Protein AF-G9M7V8-F1 (afdb_monomer_lite)

Structure (mmCIF, N/CA/C/O backbone):
data_AF-G9M7V8-F1
#
_entry.id   AF-G9M7V8-F1
#
loop_
_atom_site.group_PDB
_atom_site.id
_atom_site.type_symbol
_atom_site.label_atom_id
_atom_site.label_alt_id
_atom_site.label_comp_id
_atom_site.label_asym_id
_atom_site.label_entity_id
_atom_site.label_seq_id
_atom_site.pdbx_PDB_ins_code
_atom_site.Cartn_x
_atom_site.Cartn_y
_atom_site.Cartn_z
_atom_site.occupancy
_atom_site.B_iso_or_equiv
_atom_site.auth_seq_id
_atom_site.auth_comp_id
_atom_site.auth_asym_id
_atom_site.auth_atom_id
_atom_site.pdbx_PDB_model_num
ATOM 1 N N . LYS A 1 1 ? -12.925 -12.998 -1.648 1.00 84.62 1 LYS A N 1
ATOM 2 C CA . LYS A 1 1 ? -13.314 -12.779 -3.067 1.00 84.62 1 LYS A CA 1
ATOM 3 C C . LYS A 1 1 ? -12.413 -11.678 -3.599 1.00 84.62 1 LYS A C 1
ATOM 5 O O . LYS A 1 1 ? -12.217 -10.727 -2.858 1.00 84.62 1 LYS A O 1
ATOM 10 N N . LEU A 1 2 ? -11.828 -11.824 -4.786 1.00 90.44 2 LEU A N 1
ATOM 11 C CA . LEU A 1 2 ? -10.918 -10.819 -5.335 1.00 90.44 2 LEU A CA 1
ATOM 12 C C . LEU A 1 2 ? -11.670 -9.887 -6.288 1.00 90.44 2 LEU A C 1
ATOM 14 O O . LEU A 1 2 ? 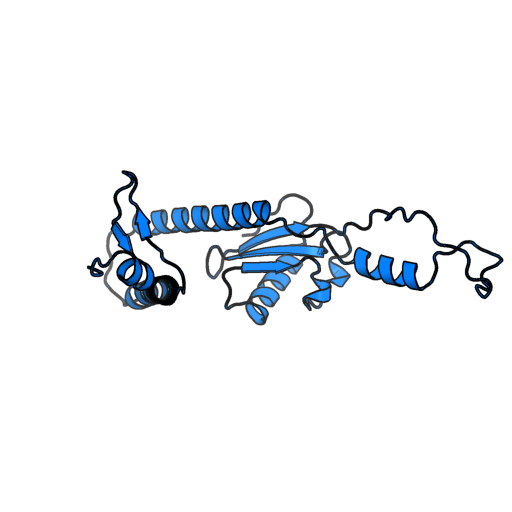-12.430 -10.357 -7.133 1.00 90.44 2 LEU A O 1
ATOM 18 N N . TRP A 1 3 ? -11.426 -8.588 -6.153 1.00 93.75 3 TRP A N 1
ATOM 19 C CA . TRP A 1 3 ? -11.878 -7.563 -7.087 1.00 93.75 3 TRP A CA 1
ATOM 20 C C . TRP A 1 3 ? -10.660 -6.757 -7.522 1.00 93.75 3 TRP A C 1
ATOM 22 O O . TRP A 1 3 ? -9.869 -6.344 -6.677 1.00 93.75 3 TRP A O 1
ATOM 32 N N . SER A 1 4 ? -10.494 -6.555 -8.824 1.00 93.69 4 SER A N 1
ATOM 33 C CA . SER A 1 4 ? -9.371 -5.809 -9.384 1.00 93.69 4 SER A CA 1
ATOM 34 C C . SER A 1 4 ? -9.852 -4.782 -10.401 1.00 93.69 4 SER A C 1
ATOM 36 O O . SER A 1 4 ? -10.877 -4.964 -11.062 1.00 93.69 4 SER A O 1
ATOM 38 N N . LEU A 1 5 ? -9.110 -3.682 -10.509 1.00 94.38 5 LEU A N 1
ATOM 39 C CA . LEU A 1 5 ? -9.368 -2.615 -11.465 1.00 94.38 5 LEU A CA 1
ATOM 40 C C . LEU A 1 5 ? -8.036 -2.042 -11.957 1.00 94.38 5 LEU A C 1
ATOM 42 O O . LEU A 1 5 ? -7.158 -1.739 -11.155 1.00 94.38 5 LEU A O 1
ATOM 46 N N . GLY A 1 6 ? -7.903 -1.862 -13.272 1.00 92.69 6 GLY A N 1
ATOM 47 C CA . GLY A 1 6 ? -6.679 -1.348 -13.887 1.00 92.69 6 GLY A CA 1
ATOM 48 C C . GLY A 1 6 ? -5.596 -2.416 -14.056 1.00 92.69 6 GLY A C 1
ATOM 49 O O . GLY A 1 6 ? -5.894 -3.582 -14.311 1.00 92.69 6 GLY A O 1
ATOM 50 N N . VAL A 1 7 ? -4.330 -2.002 -13.960 1.00 90.25 7 VAL A N 1
ATOM 51 C CA . VAL A 1 7 ? -3.172 -2.903 -14.049 1.00 90.25 7 VAL A CA 1
ATOM 52 C C . VAL A 1 7 ? -2.904 -3.483 -12.666 1.00 90.25 7 VAL A C 1
ATOM 54 O O . VAL A 1 7 ? -2.425 -2.786 -11.775 1.00 90.25 7 VAL A O 1
ATOM 57 N N . THR A 1 8 ? -3.235 -4.757 -12.486 1.00 93.06 8 THR A N 1
ATOM 58 C CA . THR A 1 8 ? -3.113 -5.458 -11.203 1.00 93.06 8 THR A CA 1
ATOM 59 C C . THR A 1 8 ? -2.425 -6.808 -11.384 1.00 93.06 8 THR A C 1
ATOM 61 O O . THR A 1 8 ? -2.516 -7.382 -12.474 1.00 93.06 8 THR A O 1
ATOM 64 N N . PRO A 1 9 ? -1.795 -7.364 -10.333 1.00 93.00 9 PRO A N 1
ATOM 65 C CA . PRO A 1 9 ? -1.255 -8.712 -10.400 1.00 93.00 9 PRO A CA 1
ATOM 66 C C . PRO A 1 9 ? -2.373 -9.745 -10.584 1.00 93.00 9 PRO A C 1
ATOM 68 O O . PRO A 1 9 ? -3.559 -9.472 -10.372 1.00 93.00 9 PRO A O 1
ATOM 71 N N . THR A 1 10 ? -1.987 -10.958 -10.961 1.00 93.25 10 THR A N 1
ATOM 72 C CA . THR A 1 10 ? -2.894 -12.113 -10.990 1.00 93.25 10 THR A CA 1
ATOM 73 C C . THR A 1 10 ? -3.358 -12.487 -9.581 1.00 93.25 10 THR A C 1
ATOM 75 O O . THR A 1 10 ? -2.709 -12.158 -8.590 1.00 93.25 10 THR A O 1
ATOM 78 N N . GLU A 1 11 ? -4.465 -13.224 -9.462 1.00 93.12 11 GLU A N 1
ATOM 79 C CA . GLU A 1 11 ? -4.987 -13.632 -8.150 1.00 93.12 11 GLU A CA 1
ATOM 80 C C . GLU A 1 11 ? -3.964 -14.416 -7.316 1.00 93.12 11 GLU A C 1
ATOM 82 O O . GLU A 1 11 ? -3.864 -14.211 -6.108 1.00 93.12 11 GLU A O 1
ATOM 87 N N . THR A 1 12 ? -3.173 -15.279 -7.954 1.00 93.81 12 THR A N 1
ATOM 88 C CA . THR A 1 12 ? -2.107 -16.034 -7.284 1.00 93.81 12 THR A CA 1
ATOM 89 C C . THR A 1 12 ? -1.017 -15.113 -6.746 1.00 93.81 12 THR A C 1
ATOM 91 O O . THR A 1 12 ? -0.583 -15.292 -5.614 1.00 93.81 12 THR A O 1
ATOM 94 N N . GLN A 1 13 ? -0.630 -14.092 -7.514 1.00 93.75 13 GLN A N 1
ATOM 95 C CA . GLN A 1 13 ? 0.355 -13.095 -7.087 1.00 93.75 13 GLN A CA 1
ATOM 96 C C . GLN A 1 13 ? -0.181 -12.204 -5.961 1.00 93.75 13 GLN A C 1
ATOM 98 O O . GLN A 1 13 ? 0.549 -11.889 -5.032 1.00 93.75 13 GLN A O 1
ATOM 103 N N . ILE A 1 14 ? -1.462 -11.824 -5.997 1.00 93.75 14 ILE A N 1
ATOM 104 C CA . ILE A 1 14 ? -2.071 -11.035 -4.915 1.00 93.75 14 ILE A CA 1
ATOM 105 C C . ILE A 1 14 ? -2.093 -11.831 -3.606 1.00 93.75 14 ILE A C 1
ATOM 107 O O . ILE A 1 14 ? -1.817 -11.271 -2.550 1.00 93.75 14 ILE A O 1
ATOM 111 N N . ARG A 1 15 ? -2.385 -13.136 -3.656 1.00 92.31 15 ARG A N 1
ATOM 112 C CA . ARG A 1 15 ? -2.333 -14.004 -2.467 1.00 92.31 15 ARG A CA 1
ATOM 113 C C . ARG A 1 15 ? -0.924 -14.099 -1.891 1.00 92.31 15 ARG A C 1
ATOM 115 O O . ARG A 1 15 ? -0.764 -13.984 -0.683 1.00 92.31 15 ARG A O 1
ATOM 122 N N . ASP A 1 16 ? 0.074 -14.249 -2.752 1.00 93.81 16 ASP A N 1
ATOM 123 C CA . ASP A 1 16 ? 1.473 -14.282 -2.329 1.00 93.81 16 ASP A CA 1
ATOM 124 C C . ASP A 1 16 ? 1.927 -12.945 -1.710 1.00 93.81 16 ASP A C 1
ATOM 126 O O . ASP A 1 16 ? 2.560 -12.926 -0.654 1.00 93.81 16 ASP A O 1
ATOM 130 N N . LEU A 1 17 ? 1.504 -11.812 -2.284 1.00 91.88 17 LEU A N 1
ATOM 131 C CA . LEU A 1 17 ? 1.730 -10.484 -1.703 1.00 91.88 17 LEU A CA 1
ATOM 132 C C . LEU A 1 17 ? 1.081 -10.335 -0.321 1.00 91.88 17 LEU A C 1
ATOM 134 O O . LEU A 1 17 ? 1.713 -9.789 0.581 1.00 91.88 17 LEU A O 1
ATOM 138 N N . ILE A 1 18 ? -0.149 -10.824 -0.133 1.00 90.94 18 ILE A N 1
ATOM 139 C CA . ILE A 1 18 ? -0.824 -10.819 1.176 1.00 90.94 18 ILE A CA 1
ATOM 140 C C . ILE A 1 18 ? -0.004 -11.611 2.199 1.00 90.94 18 ILE A C 1
ATOM 142 O O . ILE A 1 18 ? 0.281 -11.100 3.283 1.00 90.94 18 ILE A O 1
ATOM 146 N N . ASP A 1 19 ? 0.420 -12.827 1.849 1.00 90.62 19 ASP A N 1
ATOM 147 C CA . ASP A 1 19 ? 1.220 -13.678 2.733 1.00 90.62 19 ASP A CA 1
ATOM 148 C C . ASP A 1 19 ? 2.563 -13.026 3.087 1.00 90.62 19 ASP A C 1
ATOM 150 O O . ASP A 1 19 ? 3.011 -13.100 4.236 1.00 90.62 19 ASP A O 1
ATOM 154 N N . TRP A 1 20 ? 3.212 -12.376 2.120 1.00 90.94 20 TRP A N 1
ATOM 155 C CA . TRP A 1 20 ? 4.463 -11.656 2.338 1.00 90.94 20 TRP A CA 1
ATOM 156 C C . TRP A 1 20 ? 4.283 -10.433 3.247 1.00 90.94 20 TRP A C 1
ATOM 158 O O . TRP A 1 20 ? 5.063 -10.258 4.188 1.00 90.94 20 TRP A O 1
ATOM 168 N N . VAL A 1 21 ? 3.244 -9.622 3.017 1.00 87.75 21 VAL A N 1
ATOM 169 C CA . VAL A 1 21 ? 2.923 -8.446 3.840 1.00 87.75 21 VAL A CA 1
ATOM 170 C C . VAL A 1 21 ? 2.601 -8.863 5.278 1.00 87.75 21 VAL A C 1
ATOM 172 O O . VAL A 1 21 ? 3.132 -8.271 6.213 1.00 87.75 21 VAL A O 1
ATOM 175 N N . LEU A 1 22 ? 1.820 -9.927 5.477 1.00 85.88 22 LEU A N 1
ATOM 176 C CA . LEU A 1 22 ? 1.495 -10.437 6.812 1.00 85.88 22 LEU A CA 1
ATOM 177 C C . LEU A 1 22 ? 2.729 -10.945 7.568 1.00 85.88 22 LEU A C 1
ATOM 179 O O . LEU A 1 22 ? 2.884 -10.661 8.755 1.00 85.88 22 LEU A O 1
ATOM 183 N N . LYS A 1 23 ? 3.625 -11.673 6.892 1.00 85.31 23 LYS A N 1
ATOM 184 C CA . LYS A 1 23 ? 4.844 -12.221 7.513 1.00 85.31 23 LYS A CA 1
ATOM 185 C C . LYS A 1 23 ? 5.869 -11.142 7.853 1.00 85.31 23 LYS A C 1
ATOM 187 O O . LYS A 1 23 ? 6.492 -11.213 8.907 1.00 85.31 23 LYS A O 1
ATOM 192 N N . SER A 1 24 ? 6.059 -10.174 6.959 1.00 77.31 24 SER A N 1
ATOM 193 C CA . SER A 1 24 ? 7.131 -9.176 7.070 1.00 77.31 24 SER A CA 1
ATOM 194 C C . SER A 1 24 ? 6.684 -7.896 7.787 1.00 77.31 24 SER A C 1
ATOM 196 O O . SER A 1 24 ? 7.511 -7.204 8.378 1.00 77.31 24 SER A O 1
ATOM 198 N N . HIS A 1 25 ? 5.384 -7.577 7.748 1.00 73.44 25 HIS A N 1
ATOM 199 C CA . HIS A 1 25 ? 4.828 -6.276 8.147 1.00 73.44 25 HIS A CA 1
ATOM 200 C C . HIS A 1 25 ? 3.497 -6.369 8.924 1.00 73.44 25 HIS A C 1
ATOM 202 O O . HIS A 1 25 ? 2.774 -5.376 9.023 1.00 73.44 25 HIS A O 1
ATOM 208 N N . GLY A 1 26 ? 3.161 -7.527 9.506 1.00 61.84 26 GLY A N 1
ATOM 209 C CA . GLY A 1 26 ? 1.865 -7.778 10.159 1.00 61.84 26 GLY A CA 1
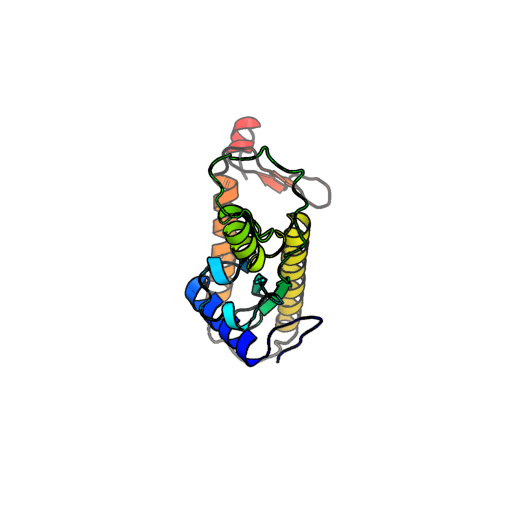ATOM 210 C C . GLY A 1 26 ? 1.541 -6.941 11.408 1.00 61.84 26 GLY A C 1
ATOM 211 O O . GLY A 1 26 ? 0.419 -7.004 11.893 1.00 61.84 26 GLY A O 1
ATOM 212 N N . GLY A 1 27 ? 2.490 -6.158 11.934 1.00 62.88 27 GLY A N 1
ATOM 213 C CA . GLY A 1 27 ? 2.280 -5.292 13.103 1.00 62.88 27 GLY A CA 1
ATOM 214 C C . GLY A 1 27 ? 1.812 -3.866 12.787 1.00 62.88 27 GLY A C 1
ATOM 215 O O . GLY A 1 27 ? 1.558 -3.104 13.713 1.00 62.88 27 GLY A O 1
ATOM 216 N N . ASN A 1 28 ? 1.730 -3.480 11.509 1.00 64.94 28 ASN A N 1
ATOM 217 C CA . ASN A 1 28 ? 1.428 -2.106 11.101 1.00 64.94 28 ASN A CA 1
ATOM 218 C C . ASN A 1 28 ? 0.061 -2.015 10.402 1.00 64.94 28 ASN A C 1
ATOM 220 O O . ASN A 1 28 ? -0.365 -2.958 9.743 1.00 64.94 28 ASN A O 1
ATOM 224 N N . THR A 1 29 ? -0.622 -0.869 10.485 1.00 69.31 29 THR A N 1
ATOM 225 C CA . THR A 1 29 ? -1.961 -0.641 9.885 1.00 69.31 29 THR A CA 1
ATOM 226 C C . THR A 1 29 ? -1.984 -0.626 8.353 1.00 69.31 29 THR A C 1
ATOM 228 O O . THR A 1 29 ? -3.061 -0.574 7.746 1.00 69.31 29 THR A O 1
ATOM 231 N N . GLY A 1 30 ? -0.814 -0.725 7.727 1.00 77.75 30 GLY A N 1
ATOM 232 C CA . GLY A 1 30 ? -0.610 -0.836 6.292 1.00 77.75 30 GLY A CA 1
ATOM 233 C C . GLY A 1 30 ? 0.871 -0.989 5.948 1.00 77.75 30 GLY A C 1
ATOM 234 O O . GLY A 1 30 ? 1.743 -0.984 6.823 1.00 77.75 30 GLY A O 1
ATOM 235 N N . PHE A 1 31 ? 1.151 -1.114 4.657 1.00 87.31 31 PHE A N 1
ATOM 236 C CA . PHE A 1 31 ? 2.489 -1.203 4.093 1.00 87.31 31 PHE A CA 1
ATOM 237 C C . PHE A 1 31 ? 2.562 -0.405 2.791 1.00 87.31 31 PHE A C 1
ATOM 239 O O . PHE A 1 31 ? 1.719 -0.571 1.912 1.00 87.31 31 PHE A O 1
ATOM 246 N N . THR A 1 32 ? 3.590 0.426 2.641 1.00 90.88 32 THR A N 1
ATOM 247 C CA . THR A 1 32 ? 3.819 1.203 1.421 1.00 90.88 32 THR A CA 1
ATOM 248 C C . THR A 1 32 ? 5.249 1.078 0.945 1.00 90.88 32 THR A C 1
ATOM 250 O O . THR A 1 32 ? 6.188 1.160 1.733 1.00 90.88 32 THR A O 1
ATOM 253 N N . THR A 1 33 ? 5.413 0.940 -0.363 1.00 90.69 33 THR A N 1
ATOM 254 C CA . THR A 1 33 ? 6.713 0.934 -1.017 1.00 90.69 33 THR A CA 1
ATOM 255 C C . THR A 1 33 ? 6.639 1.529 -2.414 1.00 90.69 33 THR A C 1
ATOM 257 O O . THR A 1 33 ? 5.612 1.485 -3.096 1.00 90.69 33 THR A O 1
ATOM 260 N N . GLU A 1 34 ? 7.769 2.073 -2.841 1.00 90.69 34 GLU A N 1
ATOM 261 C CA . GLU A 1 34 ? 8.029 2.542 -4.200 1.00 90.69 34 GLU A CA 1
ATOM 262 C C . GLU A 1 34 ? 8.692 1.447 -5.050 1.00 90.69 34 GLU A C 1
ATOM 264 O O . GLU A 1 34 ? 8.697 1.534 -6.276 1.00 90.69 34 GLU A O 1
ATOM 269 N N . SER A 1 35 ? 9.262 0.422 -4.409 1.00 90.56 35 SER A N 1
ATOM 270 C CA . SER A 1 35 ? 9.924 -0.709 -5.053 1.00 90.56 35 SER A CA 1
ATOM 271 C C . SER A 1 35 ? 9.725 -1.978 -4.230 1.00 90.56 35 SER A C 1
ATOM 273 O O . SER A 1 35 ? 10.366 -2.188 -3.199 1.00 90.56 35 SER A O 1
ATOM 275 N N . LEU A 1 36 ? 8.867 -2.871 -4.725 1.00 90.62 36 LEU A N 1
ATOM 276 C CA . LEU A 1 36 ? 8.700 -4.220 -4.177 1.00 90.62 36 LEU A CA 1
ATOM 277 C C . LEU A 1 36 ? 10.034 -4.981 -4.135 1.00 90.62 36 LEU A C 1
ATOM 279 O O . LEU A 1 36 ? 10.275 -5.749 -3.206 1.00 90.62 36 LEU A O 1
ATOM 283 N N . MET A 1 37 ? 10.921 -4.726 -5.100 1.00 89.31 37 MET A N 1
ATOM 284 C CA . MET A 1 37 ? 12.238 -5.356 -5.160 1.00 89.31 37 MET A CA 1
ATOM 285 C C . MET A 1 37 ? 13.144 -4.901 -4.010 1.00 89.31 37 MET A C 1
ATOM 287 O O . MET A 1 37 ? 13.727 -5.740 -3.327 1.00 89.31 37 MET A O 1
ATOM 291 N N . GLU A 1 38 ? 13.238 -3.592 -3.755 1.00 87.88 38 GLU A N 1
ATOM 292 C CA . GLU A 1 38 ? 14.055 -3.049 -2.655 1.00 87.88 38 GLU A CA 1
ATOM 293 C C . GLU A 1 38 ? 13.451 -3.352 -1.279 1.00 87.88 38 GLU A C 1
ATOM 295 O O . GLU A 1 38 ? 14.185 -3.515 -0.307 1.00 87.88 38 GLU A O 1
ATOM 300 N N . SER A 1 39 ? 12.126 -3.493 -1.192 1.00 87.75 39 SER A N 1
ATOM 301 C CA . SER A 1 39 ? 11.447 -3.925 0.035 1.00 87.75 39 SER A CA 1
ATOM 302 C C . SER A 1 39 ? 11.653 -5.400 0.379 1.00 87.75 39 SER A C 1
ATOM 304 O O . SER A 1 39 ? 11.255 -5.821 1.462 1.00 87.75 39 SER A O 1
ATOM 306 N N . GLY A 1 40 ? 12.275 -6.187 -0.504 1.00 87.25 40 GLY A N 1
ATOM 307 C CA . GLY A 1 40 ? 12.584 -7.592 -0.246 1.00 87.25 40 GLY A CA 1
ATOM 308 C C . GLY A 1 40 ? 11.451 -8.561 -0.585 1.00 87.25 40 GLY A C 1
ATOM 309 O O . GLY A 1 40 ? 11.428 -9.669 -0.048 1.00 87.25 40 GLY A O 1
ATOM 310 N N . TYR A 1 41 ? 10.519 -8.179 -1.465 1.00 90.81 41 TYR A N 1
ATOM 311 C CA . TYR A 1 41 ? 9.547 -9.121 -2.018 1.00 90.81 41 TYR A CA 1
ATOM 312 C C . TYR A 1 41 ? 10.246 -10.073 -3.016 1.00 90.81 41 TYR A C 1
ATOM 314 O O . TYR A 1 41 ? 10.790 -9.596 -4.018 1.00 90.81 41 TYR A O 1
ATOM 322 N N . PRO A 1 42 ? 10.254 -11.404 -2.784 1.00 87.75 42 PRO A N 1
ATOM 323 C CA . PRO A 1 42 ? 11.051 -12.344 -3.583 1.00 87.75 42 PRO A CA 1
ATOM 324 C C . PRO A 1 42 ? 10.676 -12.382 -5.071 1.00 87.75 42 PRO A C 1
ATOM 326 O O . PRO A 1 42 ? 11.555 -12.406 -5.934 1.00 87.75 42 PRO A O 1
ATOM 329 N N . ASP A 1 43 ? 9.379 -12.306 -5.375 1.00 89.69 43 ASP A N 1
ATOM 330 C CA . ASP A 1 43 ? 8.849 -12.460 -6.735 1.00 89.69 43 ASP A CA 1
ATOM 331 C C . ASP A 1 43 ? 8.620 -11.113 -7.446 1.00 89.69 43 ASP A C 1
ATOM 333 O O . ASP A 1 43 ? 7.934 -11.031 -8.469 1.00 89.69 43 ASP A O 1
ATOM 337 N N . ALA A 1 44 ? 9.253 -10.037 -6.959 1.00 88.00 44 ALA A N 1
ATOM 338 C CA . ALA A 1 44 ? 9.157 -8.702 -7.559 1.00 88.00 44 ALA A CA 1
ATOM 339 C C . ALA A 1 44 ? 9.579 -8.687 -9.039 1.00 88.00 44 ALA A C 1
ATOM 341 O O . ALA A 1 44 ? 8.988 -7.984 -9.857 1.00 88.00 44 ALA A O 1
ATOM 342 N N . SER A 1 45 ? 10.565 -9.509 -9.409 1.00 86.25 45 SER A N 1
ATOM 343 C CA . SER A 1 45 ? 11.032 -9.626 -10.796 1.00 86.25 45 SER A CA 1
ATOM 344 C C . SER A 1 45 ? 9.977 -10.206 -11.751 1.00 86.25 45 SER A C 1
ATOM 346 O O . SER A 1 45 ? 9.971 -9.860 -12.932 1.00 86.25 45 SER A O 1
ATOM 348 N N . VAL A 1 46 ? 9.062 -11.041 -11.244 1.00 89.31 46 VAL A N 1
ATOM 349 C CA . VAL A 1 46 ? 7.983 -11.678 -12.019 1.00 89.31 46 VAL A CA 1
ATOM 350 C C . VAL A 1 46 ? 6.838 -10.697 -12.276 1.00 89.31 46 VAL A C 1
ATOM 352 O O . VAL A 1 46 ? 6.205 -10.747 -13.330 1.00 89.31 46 VAL A O 1
ATOM 355 N N . LEU A 1 47 ? 6.587 -9.785 -11.334 1.00 86.69 47 LEU A N 1
ATOM 356 C CA . LEU A 1 47 ? 5.606 -8.706 -11.483 1.00 86.69 47 LEU A CA 1
ATOM 357 C C . LEU A 1 47 ? 6.018 -7.681 -12.553 1.00 86.69 47 LEU A C 1
ATOM 359 O O . LEU A 1 47 ? 5.162 -7.068 -13.197 1.00 86.69 47 LEU A O 1
ATOM 363 N N . GLY A 1 48 ? 7.324 -7.545 -12.786 1.00 82.88 48 GLY A N 1
ATOM 364 C CA . GLY A 1 48 ? 7.878 -6.713 -13.846 1.00 82.88 48 GLY A CA 1
ATOM 365 C C . GLY A 1 48 ? 7.720 -5.210 -13.594 1.00 82.88 48 GLY A C 1
ATOM 366 O O . GLY A 1 48 ? 7.374 -4.750 -12.510 1.00 82.88 48 GLY A O 1
ATOM 367 N N . GLU A 1 49 ? 7.955 -4.419 -14.640 1.00 84.38 49 GLU A N 1
ATOM 368 C CA . GLU A 1 49 ? 7.874 -2.948 -14.588 1.00 84.38 49 GLU A CA 1
ATOM 369 C C . GLU A 1 49 ? 6.438 -2.419 -14.468 1.00 84.38 49 GLU A C 1
ATOM 371 O O . GLU A 1 49 ? 6.219 -1.236 -14.210 1.00 84.38 49 GLU A O 1
ATOM 376 N N . SER A 1 50 ? 5.436 -3.273 -14.674 1.00 85.50 50 SER A N 1
ATOM 377 C CA . SER A 1 50 ? 4.032 -2.883 -14.567 1.00 85.50 50 SER A CA 1
ATOM 378 C C . SER A 1 50 ? 3.595 -2.669 -13.118 1.00 85.50 50 SER A C 1
ATOM 380 O O . SER A 1 50 ? 2.634 -1.937 -12.892 1.00 85.50 50 SER A O 1
ATOM 382 N N . ILE A 1 51 ? 4.287 -3.282 -12.151 1.00 89.88 51 ILE A N 1
ATOM 383 C CA . ILE A 1 51 ? 3.922 -3.272 -10.731 1.00 89.88 51 ILE A CA 1
ATOM 384 C C . ILE A 1 51 ? 5.205 -3.188 -9.899 1.00 89.88 51 ILE A C 1
ATOM 386 O O . ILE A 1 51 ? 5.822 -4.196 -9.569 1.00 89.88 51 ILE A O 1
ATOM 390 N N . CYS A 1 52 ? 5.614 -1.963 -9.579 1.00 90.38 52 CYS A N 1
ATOM 391 C CA . CYS A 1 52 ? 6.827 -1.674 -8.811 1.00 90.38 52 CYS A CA 1
ATOM 392 C C . CYS A 1 52 ? 6.501 -1.068 -7.448 1.00 90.38 52 CYS A C 1
ATOM 394 O O . CYS A 1 52 ? 7.057 -1.497 -6.441 1.00 90.38 52 CYS A O 1
ATOM 396 N N . GLY A 1 53 ? 5.581 -0.103 -7.419 1.00 92.31 53 GLY A N 1
ATOM 397 C CA . GLY A 1 53 ? 5.096 0.514 -6.191 1.00 92.31 53 GLY A CA 1
ATOM 398 C C . GLY A 1 53 ? 3.818 -0.148 -5.703 1.00 92.31 53 GLY A C 1
ATOM 399 O O . GLY A 1 53 ? 2.967 -0.541 -6.506 1.00 92.31 53 GLY A O 1
ATOM 400 N N . MET A 1 54 ? 3.666 -0.231 -4.387 1.00 94.38 54 MET A N 1
ATOM 401 C CA . MET A 1 54 ? 2.484 -0.790 -3.745 1.00 94.38 54 MET A CA 1
ATOM 402 C C . MET A 1 54 ? 2.131 0.009 -2.496 1.00 94.38 54 MET A C 1
ATOM 404 O O . MET A 1 54 ? 3.007 0.306 -1.688 1.00 94.38 54 MET A O 1
ATOM 408 N N . ALA A 1 55 ? 0.847 0.296 -2.319 1.00 93.56 55 ALA A N 1
ATOM 409 C CA . ALA A 1 55 ? 0.271 0.686 -1.042 1.00 93.56 55 ALA A CA 1
ATOM 410 C C . ALA A 1 55 ? -0.782 -0.352 -0.655 1.00 93.56 55 ALA A C 1
ATOM 412 O O . ALA A 1 55 ? -1.680 -0.657 -1.439 1.00 93.56 55 ALA A O 1
ATOM 413 N N . ALA A 1 56 ? -0.643 -0.924 0.531 1.00 91.69 56 ALA A N 1
ATOM 414 C CA . ALA A 1 56 ? -1.499 -1.965 1.069 1.00 91.69 56 ALA A CA 1
ATOM 415 C C . ALA A 1 56 ? -2.046 -1.508 2.418 1.00 91.69 56 ALA A C 1
ATOM 417 O O . ALA A 1 56 ? -1.281 -1.119 3.299 1.00 91.69 56 ALA A O 1
ATOM 418 N N . VAL A 1 57 ? -3.360 -1.579 2.598 1.00 90.75 57 VAL A N 1
ATOM 419 C CA . VAL A 1 57 ? -4.008 -1.272 3.876 1.00 90.75 57 VAL A CA 1
ATOM 420 C C . VAL A 1 57 ? -4.913 -2.416 4.298 1.00 90.75 57 VAL A C 1
ATOM 422 O O . VAL A 1 57 ? -5.603 -3.029 3.480 1.00 90.75 57 VAL A O 1
ATOM 425 N N . TYR A 1 58 ? -4.924 -2.688 5.599 1.00 88.00 58 TYR A N 1
ATOM 426 C CA . TYR A 1 58 ? -5.776 -3.714 6.188 1.00 88.00 58 TYR A CA 1
ATOM 427 C C . TYR A 1 58 ? -7.132 -3.104 6.506 1.00 88.00 58 TYR A C 1
ATOM 429 O O . TYR A 1 58 ? -7.202 -2.124 7.250 1.00 88.00 58 TYR A O 1
ATOM 437 N N . ILE A 1 59 ? -8.207 -3.663 5.970 1.00 86.25 59 ILE A N 1
ATOM 438 C CA . ILE A 1 59 ? -9.569 -3.301 6.371 1.00 86.25 59 ILE A CA 1
ATOM 439 C C . ILE A 1 59 ? -9.965 -4.143 7.586 1.00 86.25 59 ILE A C 1
ATOM 441 O O . ILE A 1 59 ? -10.398 -3.605 8.602 1.00 86.25 59 ILE A O 1
ATOM 445 N N . THR A 1 60 ? -9.730 -5.450 7.516 1.00 82.75 60 THR A N 1
ATOM 446 C CA . THR A 1 60 ? -9.862 -6.403 8.627 1.00 82.75 60 THR A CA 1
ATOM 447 C C . THR A 1 60 ? -8.616 -7.294 8.662 1.00 82.75 60 THR A C 1
ATOM 449 O O . THR A 1 60 ? -7.718 -7.129 7.840 1.00 82.75 60 THR A O 1
ATOM 452 N N . GLU A 1 61 ? -8.552 -8.274 9.565 1.00 77.44 61 GLU A N 1
ATOM 453 C CA . GLU A 1 61 ? -7.485 -9.293 9.554 1.00 77.44 61 GLU A CA 1
ATOM 454 C C . GLU A 1 61 ? -7.436 -10.112 8.251 1.00 77.44 61 GLU A C 1
ATOM 456 O O . GLU A 1 61 ? -6.428 -10.746 7.944 1.00 77.44 61 GLU A O 1
ATOM 461 N N . LYS A 1 62 ? -8.545 -10.146 7.500 1.00 80.94 62 LYS A N 1
ATOM 462 C CA . LYS A 1 62 ? -8.718 -10.993 6.309 1.00 80.94 62 LYS A CA 1
ATOM 463 C C . LYS A 1 62 ? -8.939 -10.194 5.029 1.00 80.94 62 LYS A C 1
ATOM 465 O O . LYS A 1 62 ? -8.770 -10.747 3.943 1.00 80.94 62 LYS A O 1
ATOM 470 N N . ASP A 1 63 ? -9.308 -8.922 5.154 1.00 88.88 63 ASP A N 1
ATOM 471 C CA . ASP A 1 63 ? -9.674 -8.060 4.038 1.00 88.88 63 ASP A CA 1
ATOM 472 C C . ASP A 1 63 ? -8.640 -6.956 3.841 1.00 88.88 63 ASP A C 1
ATOM 474 O O . ASP A 1 63 ? -8.306 -6.209 4.762 1.00 88.88 63 ASP A O 1
ATOM 478 N N . PHE A 1 64 ? -8.173 -6.835 2.603 1.00 90.81 64 PHE A N 1
ATOM 479 C CA . PHE A 1 64 ? -7.082 -5.956 2.207 1.00 90.81 64 PHE A CA 1
ATOM 480 C C . PHE A 1 64 ? -7.520 -5.071 1.054 1.00 90.81 64 PHE A C 1
ATOM 482 O O . PHE A 1 64 ? -8.283 -5.501 0.182 1.00 90.81 64 PHE A O 1
ATOM 489 N N . LEU A 1 65 ? -6.973 -3.863 1.014 1.00 93.56 65 LEU A N 1
ATOM 490 C CA . LEU A 1 65 ? -7.080 -2.979 -0.133 1.00 93.56 65 LEU A CA 1
ATOM 491 C C . LEU A 1 65 ? -5.679 -2.625 -0.629 1.00 93.56 65 LEU A C 1
ATOM 493 O O . LEU A 1 65 ? -4.798 -2.287 0.160 1.00 93.56 65 LEU A O 1
ATOM 497 N N . PHE A 1 66 ? -5.491 -2.736 -1.942 1.00 94.56 66 PHE A N 1
ATOM 498 C CA . PHE A 1 66 ? -4.210 -2.530 -2.602 1.00 94.56 66 PHE A CA 1
ATOM 499 C C . PHE A 1 66 ? -4.315 -1.453 -3.676 1.00 94.56 66 PHE A C 1
ATOM 501 O O . PHE A 1 66 ? -5.260 -1.441 -4.467 1.00 94.56 66 PHE A O 1
ATOM 508 N N . TRP A 1 67 ? -3.277 -0.630 -3.760 1.00 95.75 67 TRP A N 1
ATOM 509 C CA . TRP A 1 67 ? -2.984 0.220 -4.903 1.00 95.75 67 TRP A CA 1
ATOM 510 C C . TRP A 1 67 ? -1.612 -0.136 -5.452 1.00 95.75 67 TRP A C 1
ATOM 512 O O . TRP A 1 67 ? -0.665 -0.352 -4.697 1.00 95.75 67 TRP A O 1
ATOM 522 N N . PHE A 1 68 ? -1.507 -0.159 -6.776 1.00 95.12 68 PHE A N 1
ATOM 523 C CA . PHE A 1 68 ? -0.285 -0.508 -7.486 1.00 95.12 68 PHE A CA 1
ATOM 524 C C . PHE A 1 68 ? 0.149 0.632 -8.398 1.00 95.12 68 PHE A C 1
ATOM 526 O O . PHE A 1 68 ? -0.681 1.344 -8.967 1.00 95.12 68 PHE A O 1
ATOM 533 N N . ARG A 1 69 ? 1.462 0.782 -8.559 1.00 92.94 69 ARG A N 1
ATOM 534 C CA . ARG A 1 69 ? 2.071 1.724 -9.497 1.00 92.94 69 ARG A CA 1
ATOM 535 C C . ARG A 1 69 ? 3.100 1.025 -10.359 1.00 92.94 69 ARG A C 1
ATOM 537 O O . ARG A 1 69 ? 3.935 0.277 -9.854 1.00 92.94 69 ARG A O 1
ATOM 544 N N . SER A 1 70 ? 3.082 1.333 -11.647 1.00 90.56 70 SER A N 1
ATOM 545 C CA . SER A 1 70 ? 4.139 0.927 -12.561 1.00 90.56 70 SER A CA 1
ATOM 546 C C . SER A 1 70 ? 5.421 1.720 -12.319 1.00 90.56 70 SER A C 1
ATOM 548 O O . SER A 1 70 ? 5.414 2.808 -11.732 1.00 90.56 70 SER A O 1
ATOM 550 N N . SER A 1 71 ? 6.521 1.185 -12.832 1.00 85.19 71 SER A N 1
ATOM 551 C CA . SER A 1 71 ? 7.790 1.886 -12.961 1.00 85.19 71 SER A CA 1
ATOM 552 C C . SER A 1 71 ? 7.624 3.197 -13.723 1.00 85.19 71 SER A C 1
ATOM 554 O O . SER A 1 71 ? 6.855 3.280 -14.687 1.00 85.19 71 SER A O 1
ATOM 556 N N . ASN A 1 72 ? 8.377 4.219 -13.317 1.00 68.56 72 ASN A N 1
ATOM 557 C CA . ASN A 1 72 ? 8.474 5.476 -14.054 1.00 68.56 72 ASN A CA 1
ATOM 558 C C . ASN A 1 72 ? 9.798 5.570 -14.822 1.00 68.56 72 ASN A C 1
ATOM 560 O O . ASN A 1 72 ? 10.494 6.581 -14.749 1.00 68.56 72 ASN A O 1
ATOM 564 N N . ALA A 1 73 ? 10.136 4.541 -15.601 1.00 61.53 73 ALA A N 1
ATOM 565 C CA . ALA A 1 73 ? 11.284 4.539 -16.512 1.00 61.53 73 ALA A CA 1
ATOM 566 C C . ALA A 1 73 ? 11.126 5.519 -17.703 1.00 61.53 73 ALA A C 1
ATOM 568 O O . ALA A 1 73 ? 11.461 5.200 -18.843 1.00 61.53 73 ALA A O 1
ATOM 569 N N . LYS A 1 74 ? 10.598 6.729 -17.479 1.00 53.12 74 LYS A N 1
ATOM 570 C CA . LYS A 1 74 ? 10.670 7.817 -18.454 1.00 53.12 74 LYS A CA 1
ATOM 571 C C . LYS A 1 74 ? 12.100 8.342 -18.480 1.00 53.12 74 LYS A C 1
ATOM 573 O O . LYS A 1 74 ? 12.647 8.710 -17.445 1.00 53.12 74 LYS A O 1
ATOM 578 N N . GLU A 1 75 ? 12.684 8.375 -19.677 1.00 50.53 75 GLU A N 1
ATOM 579 C CA . GLU A 1 75 ? 14.011 8.930 -19.955 1.00 50.53 75 GLU A CA 1
ATOM 580 C C . GLU A 1 75 ? 14.226 10.256 -19.216 1.00 50.53 75 GLU A C 1
ATOM 582 O O . GLU A 1 75 ? 13.650 11.292 -19.564 1.00 50.53 75 GLU A O 1
ATOM 587 N N . ILE A 1 76 ? 15.084 10.241 -18.197 1.00 53.88 76 ILE A N 1
ATOM 588 C CA . ILE A 1 76 ? 15.536 11.476 -17.569 1.00 53.88 76 ILE A CA 1
ATOM 589 C C . ILE A 1 76 ? 16.441 12.176 -18.586 1.00 53.88 76 ILE A C 1
ATOM 591 O O . ILE A 1 76 ? 17.545 11.715 -18.885 1.00 53.88 76 ILE A O 1
ATOM 595 N N . LYS A 1 77 ? 15.959 13.289 -19.154 1.00 46.75 77 LYS A N 1
ATOM 596 C CA . LYS A 1 77 ? 16.740 14.149 -20.051 1.00 46.75 77 LYS A CA 1
ATOM 597 C C . LYS A 1 77 ? 17.807 14.886 -19.247 1.00 46.75 77 LYS A C 1
ATOM 599 O O . LYS A 1 77 ? 17.577 15.986 -18.754 1.00 46.75 77 LYS A O 1
ATOM 604 N N . TRP A 1 78 ? 18.989 14.297 -19.138 1.00 55.22 78 TRP A N 1
ATOM 605 C CA . TRP A 1 78 ? 20.156 15.006 -18.624 1.00 55.22 78 TRP A CA 1
ATOM 606 C C . TRP A 1 78 ? 20.740 15.909 -19.717 1.00 55.22 78 TRP A C 1
ATOM 608 O O . TRP A 1 78 ? 21.106 15.441 -20.795 1.00 55.22 78 TRP A O 1
ATOM 618 N N . GLY A 1 79 ? 20.841 17.212 -19.440 1.00 46.44 79 GLY A N 1
ATOM 619 C CA . GLY A 1 79 ? 21.635 18.141 -20.246 1.00 46.44 79 GLY A CA 1
ATOM 620 C C . GLY A 1 79 ? 23.115 17.787 -20.097 1.00 46.44 79 GLY A C 1
ATOM 621 O O . GLY A 1 79 ? 23.666 17.935 -19.012 1.00 46.44 79 GLY A O 1
ATOM 622 N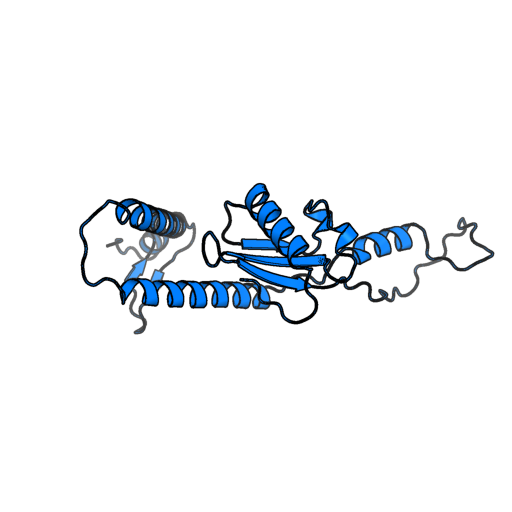 N . GLY A 1 80 ? 23.720 17.244 -21.157 1.00 45.31 80 GLY A N 1
ATOM 623 C CA . GLY A 1 80 ? 25.007 16.541 -21.140 1.00 45.31 80 GLY A CA 1
ATOM 624 C C . GLY A 1 80 ? 26.114 17.153 -20.269 1.00 45.31 80 GLY A C 1
ATOM 625 O O . GLY A 1 80 ? 26.427 18.340 -20.358 1.00 45.31 80 GLY A O 1
ATOM 626 N N . ALA A 1 81 ? 26.757 16.305 -19.461 1.00 47.41 81 ALA A N 1
ATOM 627 C CA . ALA A 1 81 ? 27.957 16.651 -18.706 1.00 47.41 81 ALA A CA 1
ATOM 628 C C . ALA A 1 81 ? 29.230 16.466 -19.554 1.00 47.41 81 ALA A C 1
ATOM 630 O O . ALA A 1 81 ? 29.306 15.586 -20.415 1.00 47.41 81 ALA A O 1
ATOM 631 N N . ARG A 1 82 ? 30.232 17.318 -19.291 1.00 44.59 82 ARG A N 1
ATOM 632 C CA . ARG A 1 82 ? 31.490 17.443 -20.046 1.00 44.59 82 ARG A CA 1
ATOM 633 C C . ARG A 1 82 ? 32.224 16.102 -20.215 1.00 44.59 82 ARG A C 1
ATOM 635 O O . ARG A 1 82 ? 32.184 15.220 -19.359 1.00 44.59 82 ARG A O 1
ATOM 642 N N . HIS A 1 83 ? 32.857 15.972 -21.378 1.00 47.91 83 HIS A N 1
ATOM 643 C CA . HIS A 1 83 ? 33.551 14.784 -21.868 1.00 47.91 83 HIS A CA 1
ATOM 644 C C . HIS A 1 83 ? 34.697 14.376 -20.930 1.00 47.91 83 HIS A C 1
ATOM 646 O O . HIS A 1 83 ? 35.535 15.211 -20.597 1.00 47.91 83 HIS A O 1
ATOM 652 N N . ASP A 1 84 ? 34.745 13.100 -20.540 1.00 52.75 84 ASP A N 1
ATOM 653 C CA . ASP A 1 84 ? 35.927 12.499 -19.919 1.00 52.75 84 ASP A CA 1
ATOM 654 C C . ASP A 1 84 ? 36.820 11.971 -21.060 1.00 52.75 84 ASP A C 1
ATOM 656 O O . ASP A 1 84 ? 36.329 11.222 -21.910 1.00 52.75 84 ASP A O 1
ATOM 660 N N . PRO A 1 85 ? 38.078 12.419 -21.201 1.00 53.50 85 PRO A N 1
ATOM 661 C CA . PRO A 1 85 ? 38.933 12.047 -22.330 1.00 53.50 85 PRO A CA 1
ATOM 662 C C . PRO A 1 85 ? 39.409 10.583 -22.314 1.00 53.50 85 PRO A C 1
ATOM 664 O O . PRO A 1 85 ? 39.993 10.142 -23.301 1.00 53.50 85 PRO A O 1
ATOM 667 N N . ASN A 1 86 ? 39.160 9.823 -21.241 1.00 58.97 86 ASN A N 1
ATOM 668 C CA . ASN A 1 86 ? 39.544 8.407 -21.141 1.00 58.97 86 ASN A CA 1
ATOM 669 C C . ASN A 1 86 ? 38.445 7.408 -21.555 1.00 58.97 86 ASN A C 1
ATOM 671 O O . ASN A 1 86 ? 38.664 6.196 -21.479 1.00 58.97 86 ASN A O 1
ATOM 675 N N . ASP A 1 87 ? 37.285 7.890 -22.004 1.00 57.38 87 ASP A N 1
ATOM 676 C CA . ASP A 1 87 ? 36.173 7.047 -22.448 1.00 57.38 87 ASP A CA 1
ATOM 677 C C . ASP A 1 87 ? 36.515 6.398 -23.808 1.00 57.38 87 ASP A C 1
ATOM 679 O O . ASP A 1 87 ? 36.509 7.048 -24.856 1.00 57.38 87 ASP A O 1
ATOM 683 N N . ARG A 1 88 ? 36.898 5.113 -23.802 1.00 55.97 88 ARG A N 1
ATOM 684 C CA . ARG A 1 88 ? 37.325 4.357 -25.002 1.00 55.97 88 ARG A CA 1
ATOM 685 C C . ARG A 1 88 ? 36.151 3.855 -25.861 1.00 55.97 88 ARG A C 1
ATOM 687 O O . ARG A 1 88 ? 36.360 3.020 -26.740 1.00 55.97 88 ARG A O 1
ATOM 694 N N . ASP A 1 89 ? 34.947 4.393 -25.685 1.00 54.81 89 ASP A N 1
ATOM 695 C CA . ASP A 1 89 ? 33.724 4.005 -26.408 1.00 54.81 89 ASP A CA 1
ATOM 696 C C . ASP A 1 89 ? 33.538 4.743 -27.753 1.00 54.81 89 ASP A C 1
ATOM 698 O O . ASP A 1 89 ? 32.440 5.089 -28.189 1.00 54.81 89 ASP A O 1
ATOM 702 N N . GLY A 1 90 ? 34.633 4.954 -28.485 1.00 53.47 90 GLY A N 1
ATOM 703 C CA . GLY A 1 90 ? 34.672 5.756 -29.714 1.00 53.47 90 GLY A CA 1
ATOM 704 C C . GLY A 1 90 ? 34.017 5.151 -30.966 1.00 53.47 90 GLY A C 1
ATOM 705 O O . GLY A 1 90 ? 34.288 5.640 -32.061 1.00 53.47 90 GLY A O 1
ATOM 706 N N . LYS A 1 91 ? 33.201 4.089 -30.877 1.00 57.81 91 LYS A N 1
ATOM 707 C CA . LYS A 1 91 ? 32.563 3.493 -32.075 1.00 57.81 91 LYS A CA 1
ATOM 708 C C . LYS A 1 91 ? 31.061 3.229 -32.009 1.00 57.81 91 LYS A C 1
ATOM 710 O O . LYS A 1 91 ? 30.481 2.985 -33.065 1.00 57.81 91 LYS A O 1
ATOM 715 N N . ARG A 1 92 ? 30.404 3.333 -30.850 1.00 52.22 92 ARG A N 1
ATOM 716 C CA . ARG A 1 92 ? 28.932 3.322 -30.729 1.00 52.22 92 ARG A CA 1
ATOM 717 C C . ARG A 1 92 ? 28.541 4.124 -29.493 1.00 52.22 92 ARG A C 1
ATOM 719 O O . ARG A 1 92 ? 29.034 3.840 -28.412 1.00 52.22 92 ARG A O 1
ATOM 726 N N . MET A 1 93 ? 27.656 5.107 -29.658 1.00 51.41 93 MET A N 1
ATOM 727 C CA . MET A 1 93 ? 27.089 5.859 -28.537 1.00 51.41 93 MET A CA 1
ATOM 728 C C . MET A 1 93 ? 26.247 4.912 -27.675 1.00 51.41 93 MET A C 1
ATOM 730 O O . MET A 1 93 ? 25.112 4.593 -28.026 1.00 51.41 93 MET A O 1
ATOM 734 N N . HIS A 1 94 ? 26.811 4.450 -26.565 1.00 55.25 94 HIS A N 1
ATOM 735 C CA . HIS A 1 94 ? 26.077 3.787 -25.497 1.00 55.25 94 HIS A CA 1
ATOM 736 C C . HIS A 1 94 ? 26.081 4.689 -24.260 1.00 55.25 94 HIS A C 1
ATOM 738 O O . HIS A 1 94 ? 27.023 5.458 -24.060 1.00 55.25 94 HIS A O 1
ATOM 744 N N . PRO A 1 95 ? 25.025 4.653 -23.434 1.00 58.47 95 PRO A N 1
ATOM 745 C CA . PRO A 1 95 ? 25.034 5.402 -22.191 1.00 58.47 95 PRO A CA 1
ATOM 746 C C . PRO A 1 95 ? 26.169 4.922 -21.278 1.00 58.47 95 PRO A C 1
ATOM 748 O O . PRO A 1 95 ? 26.411 3.719 -21.182 1.00 58.47 95 PRO A O 1
ATOM 751 N N . ARG A 1 96 ? 26.839 5.852 -20.584 1.00 68.31 96 ARG A N 1
ATOM 752 C CA . ARG A 1 96 ? 27.928 5.530 -19.645 1.00 68.31 96 ARG A CA 1
ATOM 753 C C . ARG A 1 96 ? 27.461 4.525 -18.588 1.00 68.31 96 ARG A C 1
ATOM 755 O O . ARG A 1 96 ? 26.304 4.556 -18.170 1.00 68.31 96 ARG A O 1
ATOM 762 N N . SER A 1 97 ? 28.366 3.686 -18.091 1.00 62.91 97 SER A N 1
ATOM 763 C CA . SER A 1 97 ? 28.050 2.620 -17.124 1.00 62.91 97 SER A CA 1
ATOM 764 C C . SER A 1 97 ? 27.293 3.102 -15.880 1.00 62.91 97 SER A C 1
ATOM 766 O O . SER A 1 97 ? 26.383 2.419 -15.423 1.00 62.91 97 SER A O 1
ATOM 768 N N . SER A 1 98 ? 27.600 4.298 -15.365 1.00 62.44 98 SER A N 1
ATOM 769 C CA . SER A 1 98 ? 26.867 4.901 -14.240 1.00 62.44 98 SER A CA 1
ATOM 770 C C . SER A 1 98 ? 25.430 5.285 -14.600 1.00 62.44 98 SER A C 1
ATOM 772 O O . SER A 1 98 ? 24.527 5.113 -13.788 1.00 62.44 98 SER A O 1
ATOM 774 N N . PHE A 1 99 ? 25.194 5.747 -15.830 1.00 63.53 99 PHE A N 1
ATOM 775 C CA . PHE A 1 99 ? 23.850 6.014 -16.334 1.00 63.53 99 PHE A CA 1
ATOM 776 C C . PHE A 1 99 ? 23.072 4.716 -16.552 1.00 63.53 99 PHE A C 1
ATOM 778 O O . PHE A 1 99 ? 21.890 4.655 -16.232 1.00 63.53 99 PHE A O 1
ATOM 785 N N . LYS A 1 100 ? 23.730 3.661 -17.044 1.00 62.38 100 LYS A N 1
ATOM 786 C CA . LYS A 1 100 ? 23.110 2.339 -17.182 1.00 62.38 100 LYS A CA 1
ATOM 787 C C . LYS A 1 100 ? 22.687 1.772 -15.821 1.00 62.38 100 LYS A C 1
ATOM 789 O O . LYS A 1 100 ? 21.544 1.355 -15.686 1.00 62.38 100 LYS A O 1
ATOM 794 N N . ALA A 1 101 ? 23.563 1.829 -14.816 1.00 59.72 101 ALA A N 1
ATOM 795 C CA . ALA A 1 101 ? 23.246 1.398 -13.453 1.00 59.72 101 ALA A CA 1
ATOM 796 C C . ALA A 1 101 ? 22.103 2.224 -12.840 1.00 59.72 101 ALA A C 1
ATOM 798 O O . ALA A 1 101 ? 21.197 1.682 -12.218 1.00 59.72 101 ALA A O 1
ATOM 799 N N . PHE A 1 102 ? 22.099 3.538 -13.067 1.00 65.25 102 PHE A N 1
ATOM 800 C CA . PHE A 1 102 ? 21.014 4.405 -12.617 1.00 65.25 102 PHE A CA 1
ATOM 801 C C . PHE A 1 102 ? 19.677 4.083 -13.306 1.00 65.25 102 PHE A C 1
ATOM 803 O O . PHE A 1 102 ? 18.653 3.987 -12.636 1.00 65.25 102 PHE A O 1
ATOM 810 N N . MET A 1 103 ? 19.679 3.854 -14.623 1.00 68.69 103 MET A N 1
ATOM 811 C CA . MET A 1 103 ? 18.491 3.406 -15.358 1.00 68.69 103 MET A CA 1
ATOM 812 C C . MET A 1 103 ? 17.986 2.056 -14.844 1.00 68.69 103 MET A C 1
ATOM 814 O O . MET A 1 103 ? 16.779 1.872 -14.746 1.00 68.69 103 MET A O 1
ATOM 818 N N . GLU A 1 104 ? 18.881 1.131 -14.485 1.00 66.38 104 GLU A N 1
ATOM 819 C CA . GLU A 1 104 ? 18.514 -0.155 -13.879 1.00 66.38 104 GLU A CA 1
ATOM 820 C C . GLU A 1 104 ? 17.846 0.015 -12.507 1.00 66.38 104 GLU A C 1
ATOM 822 O O . GLU A 1 104 ? 16.893 -0.703 -12.228 1.00 66.38 104 GLU A O 1
ATOM 827 N N . ILE A 1 105 ? 18.260 0.990 -11.690 1.00 68.00 105 ILE A N 1
ATOM 828 C CA . ILE A 1 105 ? 17.603 1.297 -10.404 1.00 68.00 105 ILE A CA 1
ATOM 829 C C . ILE A 1 105 ? 16.214 1.907 -10.632 1.00 68.00 105 ILE A C 1
ATOM 831 O O . ILE A 1 105 ? 15.221 1.420 -10.095 1.00 68.00 105 ILE A O 1
ATOM 835 N N . VAL A 1 106 ? 16.120 2.950 -11.466 1.00 69.19 106 VAL A N 1
ATOM 836 C CA . VAL A 1 106 ? 14.844 3.640 -11.747 1.00 69.19 106 VAL A CA 1
ATOM 837 C C . VAL A 1 106 ? 13.831 2.694 -12.395 1.00 69.19 106 VAL A C 1
ATOM 839 O O . VAL A 1 106 ? 12.631 2.818 -12.167 1.00 69.19 106 VAL A O 1
ATOM 842 N N . ARG A 1 107 ? 14.307 1.706 -13.160 1.00 75.38 107 ARG A N 1
ATOM 843 C CA . ARG A 1 107 ? 13.470 0.698 -13.814 1.00 75.38 107 ARG A CA 1
ATOM 844 C C . ARG A 1 107 ? 12.608 -0.100 -12.840 1.00 75.38 107 ARG A C 1
ATOM 846 O O . ARG A 1 107 ? 11.504 -0.473 -13.221 1.00 75.38 107 ARG A O 1
ATOM 853 N N . TRP A 1 108 ? 13.057 -0.326 -11.611 1.00 81.25 108 TRP A N 1
ATOM 854 C CA . TRP A 1 108 ? 12.317 -1.114 -10.618 1.00 81.25 108 TRP A CA 1
ATOM 855 C C . TRP A 1 108 ? 11.602 -0.260 -9.571 1.00 81.25 108 TRP A C 1
ATOM 857 O O . TRP A 1 108 ? 11.190 -0.782 -8.537 1.00 81.25 108 TRP A O 1
ATOM 867 N N . LYS A 1 109 ? 11.446 1.045 -9.824 1.00 86.44 109 LYS A N 1
ATOM 868 C CA . LYS A 1 109 ? 10.909 1.998 -8.855 1.00 86.44 109 LYS A CA 1
ATOM 869 C C . LYS A 1 109 ? 9.765 2.827 -9.444 1.00 86.44 109 LYS A C 1
ATOM 871 O O . LYS A 1 109 ? 9.847 3.342 -10.562 1.00 86.44 109 LYS A O 1
ATOM 876 N N . SER A 1 110 ? 8.673 2.953 -8.698 1.00 90.06 110 SER A N 1
ATOM 877 C CA . SER A 1 110 ? 7.554 3.827 -9.049 1.00 90.06 110 SER A CA 1
ATOM 878 C C . SER A 1 110 ? 7.807 5.274 -8.631 1.00 90.06 110 SER A C 1
ATOM 880 O O . SER A 1 110 ? 8.759 5.586 -7.918 1.00 90.06 110 SER A O 1
ATOM 882 N N . MET A 1 111 ? 6.898 6.168 -9.027 1.00 87.38 111 MET A N 1
ATOM 883 C CA . MET A 1 111 ? 6.812 7.482 -8.387 1.00 87.38 111 MET A CA 1
ATOM 884 C C . MET A 1 111 ? 6.511 7.331 -6.886 1.00 87.38 111 MET A C 1
ATOM 886 O O . MET A 1 111 ? 5.715 6.444 -6.535 1.00 87.38 111 MET A O 1
ATOM 890 N N . PRO A 1 112 ? 7.096 8.196 -6.037 1.00 89.50 112 PRO A N 1
ATOM 891 C CA . PRO A 1 112 ? 6.799 8.244 -4.610 1.00 89.50 112 PRO A CA 1
ATOM 892 C C . PRO A 1 112 ? 5.317 8.530 -4.378 1.00 89.50 112 PRO A C 1
ATOM 894 O O . PRO A 1 112 ? 4.690 9.244 -5.167 1.00 89.50 112 PRO A O 1
ATOM 897 N N . TRP A 1 113 ? 4.754 7.936 -3.331 1.00 89.75 113 TRP A N 1
ATOM 898 C CA . TRP A 1 113 ? 3.398 8.246 -2.879 1.00 89.75 113 TRP A CA 1
ATOM 899 C C . TRP A 1 113 ? 3.412 9.628 -2.230 1.00 89.75 113 TRP A C 1
ATOM 901 O O . TRP A 1 113 ? 4.223 9.865 -1.339 1.00 89.75 113 TRP A O 1
ATOM 911 N N . ASP A 1 114 ? 2.571 10.538 -2.712 1.00 90.19 114 ASP A N 1
ATOM 912 C CA . ASP A 1 114 ? 2.455 11.882 -2.148 1.00 90.19 114 ASP A CA 1
ATOM 913 C C . ASP A 1 114 ? 1.686 11.836 -0.820 1.00 90.19 114 ASP A C 1
ATOM 915 O O . ASP A 1 114 ? 0.824 10.973 -0.618 1.00 90.19 114 ASP A O 1
ATOM 919 N N . ASP A 1 115 ? 1.948 12.792 0.066 1.00 86.50 115 ASP A N 1
ATOM 920 C CA . ASP A 1 115 ? 1.322 12.867 1.389 1.00 86.50 115 ASP A CA 1
ATOM 921 C C . ASP A 1 115 ? -0.208 12.955 1.258 1.00 86.50 115 ASP A C 1
ATOM 923 O O . ASP A 1 115 ? -0.943 12.244 1.939 1.00 86.50 115 ASP A O 1
ATOM 927 N N . MET A 1 116 ? -0.701 13.727 0.282 1.00 88.44 116 MET A N 1
ATOM 928 C CA . MET A 1 116 ? -2.137 13.840 -0.011 1.00 88.44 116 MET A CA 1
ATOM 929 C C . MET A 1 116 ? -2.764 12.516 -0.477 1.00 88.44 116 MET A C 1
ATOM 931 O O . MET A 1 116 ? -3.936 12.245 -0.208 1.00 88.44 116 MET A O 1
ATOM 935 N N . GLU A 1 117 ? -2.008 11.685 -1.196 1.00 90.69 117 GLU A N 1
ATOM 936 C CA . GLU A 1 117 ? -2.486 10.377 -1.654 1.00 90.69 117 GLU A CA 1
ATOM 937 C C . GLU A 1 117 ? -2.534 9.390 -0.493 1.00 90.69 117 GLU A C 1
ATOM 939 O O . GLU A 1 117 ? -3.497 8.633 -0.360 1.00 90.69 117 GLU A O 1
ATOM 944 N N . MET A 1 118 ? -1.527 9.441 0.376 1.00 89.81 118 MET A N 1
ATOM 945 C CA . MET A 1 118 ? -1.485 8.658 1.604 1.00 89.81 118 MET A CA 1
ATOM 946 C C . MET A 1 118 ? -2.624 9.034 2.555 1.00 89.81 118 MET A C 1
ATOM 948 O O . MET A 1 118 ? -3.304 8.143 3.070 1.00 89.81 118 MET A O 1
ATOM 952 N N . ASP A 1 119 ? -2.913 10.324 2.714 1.00 84.88 119 ASP A N 1
ATOM 953 C CA . ASP A 1 119 ? -4.055 10.809 3.493 1.00 84.88 119 ASP A CA 1
ATOM 954 C C . ASP A 1 119 ? -5.388 10.318 2.919 1.00 84.88 119 ASP A C 1
ATOM 956 O O . ASP A 1 119 ? -6.271 9.888 3.669 1.00 84.88 119 ASP A O 1
ATOM 960 N N . ALA A 1 120 ? -5.539 10.312 1.591 1.00 89.38 120 ALA A N 1
ATOM 961 C CA . ALA A 1 120 ? -6.733 9.788 0.932 1.00 89.38 120 ALA A CA 1
ATOM 962 C C . ALA A 1 120 ? -6.897 8.273 1.151 1.00 89.38 120 ALA A C 1
ATOM 964 O O . ALA A 1 120 ? -7.998 7.810 1.465 1.00 89.38 120 ALA A O 1
ATOM 965 N N . ILE A 1 121 ? -5.812 7.502 1.031 1.00 90.44 121 ILE A N 1
ATOM 966 C CA . ILE A 1 121 ? -5.793 6.052 1.280 1.00 90.44 121 ILE A CA 1
ATOM 967 C C . ILE A 1 121 ? -6.192 5.744 2.729 1.00 90.44 121 ILE A C 1
ATOM 969 O O . ILE A 1 121 ? -7.074 4.913 2.963 1.00 90.44 121 ILE A O 1
ATOM 973 N N . ASN A 1 122 ? -5.600 6.446 3.696 1.00 87.25 122 ASN A N 1
ATOM 974 C CA . ASN A 1 122 ? -5.890 6.265 5.120 1.00 87.25 122 ASN A CA 1
ATOM 975 C C . ASN A 1 122 ? -7.326 6.684 5.467 1.00 87.25 122 ASN A C 1
ATOM 977 O O . ASN A 1 122 ? -8.030 5.973 6.187 1.00 87.25 122 ASN A O 1
ATOM 981 N N . SER A 1 123 ? -7.805 7.794 4.904 1.00 88.56 123 SER A N 1
ATOM 982 C CA . SER A 1 123 ? -9.189 8.246 5.086 1.00 88.56 123 SER A CA 1
ATOM 983 C C . SER A 1 123 ? -10.186 7.207 4.569 1.00 88.56 123 SER A C 1
ATOM 985 O O . SER A 1 123 ? -11.146 6.864 5.262 1.00 88.56 123 SER A O 1
ATOM 987 N N . LEU A 1 124 ? -9.941 6.641 3.381 1.00 89.06 124 LEU A N 1
ATOM 988 C CA . LEU A 1 124 ? -10.771 5.572 2.821 1.00 89.06 124 LEU A CA 1
ATOM 989 C C . LEU A 1 124 ? -10.739 4.309 3.684 1.00 89.06 124 LEU A C 1
ATOM 991 O O . LEU A 1 124 ? -11.788 3.711 3.923 1.00 89.06 124 LEU A O 1
ATOM 995 N N . GLN A 1 125 ? -9.565 3.922 4.188 1.00 88.75 125 GLN A N 1
ATOM 996 C CA . GLN A 1 125 ? -9.430 2.790 5.104 1.00 88.75 125 GLN A CA 1
ATOM 997 C C . GLN A 1 125 ? -10.322 2.970 6.341 1.00 88.75 125 GLN A C 1
ATOM 999 O O . GLN A 1 125 ? -11.046 2.042 6.709 1.00 88.75 125 GLN A O 1
ATOM 1004 N N . LEU A 1 126 ? -10.301 4.152 6.964 1.00 85.25 126 LEU A N 1
ATOM 1005 C CA . LEU A 1 126 ? -11.108 4.461 8.148 1.00 85.25 126 LEU A CA 1
ATOM 1006 C C . LEU A 1 126 ? -12.611 4.444 7.851 1.00 85.25 126 LEU A C 1
ATOM 1008 O O . LEU A 1 126 ? -13.369 3.840 8.609 1.00 85.25 126 LEU A O 1
ATOM 1012 N N . ILE A 1 127 ? -13.042 5.045 6.738 1.00 89.19 127 ILE A N 1
ATOM 1013 C CA . ILE A 1 127 ? -14.457 5.068 6.332 1.00 89.19 127 ILE A CA 1
ATOM 1014 C C . ILE A 1 127 ? -14.977 3.644 6.111 1.00 89.19 127 ILE A C 1
ATOM 1016 O O . ILE A 1 127 ? -16.035 3.278 6.627 1.00 89.19 127 ILE A O 1
ATOM 1020 N N . ILE A 1 128 ? -14.222 2.816 5.384 1.00 87.62 128 ILE A N 1
ATOM 1021 C CA . ILE A 1 128 ? -14.618 1.432 5.104 1.00 87.62 128 ILE A CA 1
ATOM 1022 C C . ILE A 1 128 ? -14.664 0.627 6.409 1.00 87.62 128 ILE A C 1
ATOM 1024 O O . ILE A 1 128 ? -15.659 -0.055 6.664 1.00 87.62 128 ILE A O 1
ATOM 1028 N N . LYS A 1 129 ? -13.649 0.753 7.276 1.00 86.00 129 LYS A N 1
ATOM 1029 C CA . LYS A 1 129 ? -13.640 0.110 8.602 1.00 86.00 129 LYS A CA 1
ATOM 1030 C C . LYS A 1 129 ? -14.857 0.492 9.441 1.00 86.00 129 LYS A C 1
ATOM 1032 O O . LYS A 1 129 ? -15.499 -0.395 10.001 1.00 86.00 129 LYS A O 1
ATOM 1037 N N . GLY A 1 130 ? -15.185 1.783 9.501 1.00 81.00 130 GLY A N 1
ATOM 1038 C CA . GLY A 1 130 ? -16.353 2.284 10.227 1.00 81.00 130 GLY A CA 1
ATOM 1039 C C . GLY A 1 130 ? -17.658 1.696 9.691 1.00 81.00 130 GLY A C 1
ATOM 1040 O O . GLY A 1 130 ? -18.463 1.179 10.463 1.00 81.00 130 GLY A O 1
ATOM 1041 N N . SER A 1 131 ? -17.828 1.670 8.364 1.00 84.75 131 SER A N 1
ATOM 1042 C CA . SER A 1 131 ? -19.044 1.137 7.732 1.00 84.75 131 SER A CA 1
ATOM 1043 C C . SER A 1 131 ? -19.283 -0.352 8.021 1.00 84.75 131 SER A C 1
ATOM 1045 O O . SER A 1 131 ? -20.414 -0.755 8.282 1.00 84.75 131 SER A O 1
ATOM 1047 N N . LEU A 1 132 ? -18.223 -1.166 8.068 1.00 79.25 132 LEU A N 1
ATOM 1048 C CA . LEU A 1 132 ? -18.330 -2.601 8.356 1.00 79.25 132 LEU A CA 1
ATOM 1049 C C . LEU A 1 132 ? -18.690 -2.880 9.825 1.00 79.25 132 LEU A C 1
ATOM 1051 O O . LEU A 1 132 ? -19.367 -3.862 10.130 1.00 79.25 132 LEU A O 1
ATOM 1055 N N . GLN A 1 133 ? -18.271 -2.021 10.759 1.00 64.31 133 GLN A N 1
ATOM 1056 C CA . GLN A 1 133 ? -18.609 -2.172 12.180 1.00 64.31 133 GLN A CA 1
ATOM 1057 C C . GLN A 1 133 ? -20.087 -1.863 12.477 1.00 64.31 133 GLN A C 1
ATOM 1059 O O . GLN A 1 133 ? -20.680 -2.490 13.364 1.00 64.31 133 GLN A O 1
ATOM 1064 N N . GLU A 1 134 ? -20.708 -0.958 11.718 1.00 57.28 134 GLU A N 1
ATOM 1065 C CA . GLU A 1 134 ? -22.138 -0.652 11.847 1.00 57.28 134 GLU A CA 1
ATOM 1066 C C . GLU A 1 134 ? -23.055 -1.802 11.391 1.00 57.28 134 GLU A C 1
ATOM 1068 O O . GLU A 1 134 ? -24.161 -1.959 11.912 1.00 57.28 134 GLU A O 1
ATOM 1073 N N . GLU A 1 135 ? -22.622 -2.638 10.444 1.00 55.38 135 GLU A N 1
ATOM 1074 C CA . GLU A 1 135 ? -23.419 -3.780 9.966 1.00 55.38 135 GLU A CA 1
ATOM 1075 C C . GLU A 1 135 ? -23.445 -4.936 10.979 1.00 55.38 135 GLU A C 1
ATOM 1077 O O . GLU A 1 135 ? -24.491 -5.551 11.218 1.00 55.38 135 GLU A O 1
ATOM 1082 N N . HIS A 1 136 ? -22.317 -5.191 11.647 1.00 50.47 136 HIS A N 1
ATOM 1083 C CA . HIS A 1 136 ? -22.208 -6.223 12.684 1.00 50.47 136 HIS A CA 1
ATOM 1084 C C . HIS A 1 136 ? -22.927 -5.868 13.993 1.00 50.47 136 HIS A C 1
ATOM 1086 O O . HIS A 1 136 ? -23.226 -6.757 14.789 1.00 50.47 136 HIS A O 1
ATOM 1092 N N . SER A 1 137 ? -23.223 -4.589 14.229 1.00 46.25 137 SER A N 1
ATOM 1093 C CA . SER A 1 137 ? -23.988 -4.136 15.398 1.00 46.25 137 SER A CA 1
ATOM 1094 C C . SER A 1 137 ? -25.506 -4.162 15.173 1.00 46.25 137 SER A C 1
ATOM 1096 O O . SER A 1 137 ? -26.258 -4.211 16.144 1.00 46.25 137 SER A O 1
ATOM 1098 N N . LYS A 1 138 ? -25.977 -4.228 13.919 1.00 50.00 138 LYS A N 1
ATOM 1099 C CA . LYS A 1 138 ? -27.412 -4.309 13.573 1.00 50.00 138 LYS A CA 1
ATOM 1100 C C . LYS A 1 138 ? -27.960 -5.742 13.453 1.00 50.00 138 LYS A C 1
ATOM 1102 O O . LYS A 1 138 ? -29.159 -5.907 13.258 1.00 50.00 138 LYS A O 1
ATOM 1107 N N . THR A 1 139 ? -27.126 -6.780 13.582 1.00 40.22 139 THR A N 1
ATOM 1108 C CA . THR A 1 139 ? -27.499 -8.194 13.334 1.00 40.22 139 THR A CA 1
ATOM 1109 C C . THR A 1 139 ? -27.506 -9.110 14.569 1.00 40.22 139 THR A C 1
ATOM 1111 O O . THR A 1 139 ? -27.529 -10.329 14.420 1.00 40.22 139 THR A O 1
ATOM 1114 N N . VAL A 1 140 ? -27.550 -8.575 15.796 1.00 44.81 140 VAL A N 1
ATOM 1115 C CA . VAL A 1 140 ? -27.625 -9.401 17.021 1.00 44.81 140 VAL A CA 1
ATOM 1116 C C . VAL A 1 140 ? -28.973 -9.234 17.729 1.00 44.81 140 VAL A C 1
ATOM 1118 O O . VAL A 1 140 ? -29.080 -8.544 18.738 1.00 44.81 140 VAL A O 1
ATOM 1121 N N . GLU A 1 141 ? -29.991 -9.936 17.228 1.00 41.22 141 GLU A N 1
ATOM 1122 C CA . GLU A 1 141 ? -31.061 -10.470 18.075 1.00 41.22 141 GLU A CA 1
ATOM 1123 C C . GLU A 1 141 ? -30.784 -11.960 18.344 1.00 41.22 141 GLU A C 1
ATOM 1125 O O . GLU A 1 141 ? -30.760 -12.775 17.428 1.00 41.22 141 GLU A O 1
ATOM 1130 N N . ASN A 1 142 ? -30.616 -12.273 19.636 1.00 43.53 142 ASN A N 1
ATOM 1131 C CA . ASN A 1 142 ? -30.723 -13.582 20.299 1.00 43.53 142 ASN A CA 1
ATOM 1132 C C . ASN A 1 142 ? -29.703 -14.692 19.958 1.00 43.53 142 ASN A C 1
ATOM 1134 O O . ASN A 1 142 ? -29.800 -15.324 18.915 1.00 43.53 142 ASN A O 1
ATOM 1138 N N . VAL A 1 143 ? -28.806 -14.995 20.921 1.00 34.69 143 VAL A N 1
ATOM 1139 C CA . VAL A 1 143 ? -28.352 -16.329 21.428 1.00 34.69 143 VAL A CA 1
ATOM 1140 C C . VAL A 1 143 ? -27.116 -16.118 22.352 1.00 34.69 143 VAL A C 1
ATOM 1142 O O . VAL A 1 143 ? -26.403 -15.125 22.185 1.00 34.69 143 VAL A O 1
ATOM 1145 N N . PRO A 1 144 ? -26.906 -16.932 23.414 1.00 41.75 144 PRO A N 1
ATOM 1146 C CA . PRO A 1 144 ? -26.227 -16.494 24.628 1.00 41.75 144 PRO A CA 1
ATOM 1147 C C . PRO A 1 144 ? -24.693 -16.516 24.559 1.00 41.75 144 PRO A C 1
ATOM 1149 O O . PRO A 1 144 ? -24.072 -17.449 24.065 1.00 41.75 144 PRO A O 1
ATOM 1152 N N . PHE A 1 145 ? -24.141 -15.444 25.129 1.00 48.69 145 PHE A N 1
ATOM 1153 C CA . PHE A 1 145 ? -22.848 -15.267 25.796 1.00 48.69 145 PHE A CA 1
ATOM 1154 C C . PHE A 1 145 ? -21.823 -16.419 25.708 1.00 48.69 145 PHE A C 1
ATOM 1156 O O . PHE A 1 145 ? -21.860 -17.345 26.513 1.00 48.69 145 PHE A O 1
ATOM 1163 N N . VAL A 1 146 ? -20.826 -16.255 24.829 1.00 38.75 146 VAL A N 1
ATOM 1164 C CA . VAL A 1 146 ? -19.439 -16.697 25.061 1.00 38.75 146 VAL A CA 1
ATOM 1165 C C . VAL A 1 146 ? -18.483 -15.593 24.579 1.00 38.75 146 VAL A C 1
ATOM 1167 O O . VAL A 1 146 ? -18.405 -15.275 23.396 1.00 38.75 146 VAL A O 1
ATOM 1170 N N . ASP A 1 147 ? -17.879 -14.926 25.559 1.00 43.53 147 ASP A N 1
ATOM 1171 C CA . ASP A 1 147 ? -16.519 -14.367 25.662 1.00 43.53 147 ASP A CA 1
ATOM 1172 C C . ASP A 1 147 ? -15.709 -13.894 24.426 1.00 43.53 147 ASP A C 1
ATOM 1174 O O . ASP A 1 147 ? -14.496 -14.035 24.397 1.00 43.53 147 ASP A O 1
ATOM 1178 N N . ASN A 1 148 ? -16.327 -13.267 23.419 1.00 42.47 148 ASN A N 1
ATOM 1179 C CA . ASN A 1 148 ? -15.588 -12.540 22.358 1.00 42.47 148 ASN A CA 1
ATOM 1180 C C . ASN A 1 148 ? -15.635 -11.006 22.508 1.00 42.47 148 ASN A C 1
ATOM 1182 O O . ASN A 1 148 ? -15.103 -10.274 21.674 1.00 42.47 148 ASN A O 1
ATOM 1186 N N . ARG A 1 149 ? -16.299 -10.489 23.552 1.00 45.75 149 ARG A N 1
ATOM 1187 C CA . ARG A 1 149 ? -16.391 -9.036 23.801 1.00 45.75 149 ARG A CA 1
ATOM 1188 C C . ARG A 1 149 ? -15.177 -8.493 24.551 1.00 45.75 149 ARG A C 1
ATOM 1190 O O . ARG A 1 149 ? -14.848 -7.333 24.355 1.00 45.75 149 ARG A O 1
ATOM 1197 N N . VAL A 1 150 ? -14.517 -9.318 25.364 1.00 49.19 150 VAL A N 1
ATOM 1198 C CA . VAL A 1 150 ? -13.379 -8.891 26.193 1.00 49.19 150 VAL A CA 1
ATOM 1199 C C . VAL A 1 150 ? -12.162 -8.599 25.309 1.00 49.19 150 VAL A C 1
ATOM 1201 O O . VAL A 1 150 ? -11.663 -7.484 25.332 1.00 49.19 150 VAL A O 1
ATOM 1204 N N . GLN A 1 151 ? -11.816 -9.502 24.382 1.00 47.66 151 GLN A N 1
ATOM 1205 C CA . GLN A 1 151 ? -10.686 -9.303 23.457 1.00 47.66 151 GLN A CA 1
ATOM 1206 C C . GLN A 1 151 ? -10.842 -8.077 22.538 1.00 47.66 151 GLN A C 1
ATOM 1208 O O . GLN A 1 151 ? -9.882 -7.355 22.289 1.00 47.66 151 GLN A O 1
ATOM 1213 N N . LYS A 1 152 ? -12.060 -7.798 22.052 1.00 49.25 152 LYS A N 1
ATOM 1214 C CA . LYS A 1 152 ? -12.302 -6.671 21.133 1.00 49.25 152 LYS A CA 1
ATOM 1215 C C . LYS A 1 152 ? -12.323 -5.312 21.842 1.00 49.25 152 LYS A C 1
ATOM 1217 O O . LYS A 1 152 ? -11.975 -4.298 21.240 1.00 49.25 152 LYS A O 1
ATOM 1222 N N . VAL A 1 153 ? -12.739 -5.285 23.112 1.00 54.91 153 VAL A N 1
ATOM 1223 C CA . VAL A 1 153 ? -12.590 -4.106 23.977 1.00 54.91 153 VAL A CA 1
ATOM 1224 C C . VAL A 1 153 ? -11.117 -3.901 24.313 1.00 54.91 153 VAL A C 1
ATOM 1226 O O . VAL A 1 153 ? -10.678 -2.758 24.307 1.00 54.91 153 VAL A O 1
ATOM 1229 N N . ASP A 1 154 ? -10.350 -4.974 24.511 1.00 53.81 154 ASP A N 1
ATOM 1230 C CA . ASP A 1 154 ? -8.923 -4.886 24.822 1.00 53.81 154 ASP A CA 1
ATOM 1231 C C . ASP A 1 154 ? -8.115 -4.266 23.673 1.00 53.81 154 ASP A C 1
ATOM 1233 O O . ASP A 1 154 ? -7.327 -3.365 23.927 1.00 53.81 154 ASP A O 1
ATOM 1237 N N . GLU A 1 155 ? -8.342 -4.632 22.407 1.00 59.19 155 GLU A N 1
ATOM 1238 C CA . GLU A 1 155 ? -7.615 -4.026 21.271 1.00 59.19 155 GLU A CA 1
ATOM 1239 C C . GLU A 1 155 ? -7.939 -2.538 21.064 1.00 59.19 155 GLU A C 1
ATOM 1241 O O . GLU A 1 155 ? -7.049 -1.711 20.827 1.00 59.19 155 GLU A O 1
ATOM 1246 N N . LEU A 1 156 ? -9.219 -2.170 21.189 1.00 63.72 156 LEU A N 1
ATOM 1247 C CA . LEU A 1 156 ? -9.635 -0.770 21.131 1.00 63.72 156 LEU A CA 1
ATOM 1248 C C . LEU A 1 156 ? -9.102 0.007 22.343 1.00 63.72 156 LEU A C 1
ATOM 1250 O O . LEU A 1 156 ? -8.649 1.136 22.187 1.00 63.72 156 LEU A O 1
ATOM 1254 N N . CYS A 1 157 ? -9.098 -0.600 23.531 1.00 60.78 157 CYS A N 1
ATOM 1255 C CA . CYS A 1 157 ? -8.556 -0.009 24.751 1.00 60.78 157 CYS A CA 1
ATOM 1256 C C . CYS A 1 157 ? -7.036 0.159 24.666 1.00 60.78 157 CYS A C 1
ATOM 1258 O O . CYS A 1 157 ? -6.529 1.199 25.070 1.00 60.78 157 CYS A O 1
ATOM 1260 N N . VAL A 1 158 ? -6.310 -0.792 24.072 1.00 68.31 158 VAL A N 1
ATOM 1261 C CA . VAL A 1 158 ? -4.870 -0.672 23.801 1.00 68.31 158 VAL A CA 1
ATOM 1262 C C . VAL A 1 158 ? -4.609 0.494 22.850 1.00 68.31 158 VAL A C 1
ATOM 1264 O O . VAL A 1 158 ? -3.778 1.342 23.158 1.00 68.31 158 VAL A O 1
ATOM 1267 N N . THR A 1 159 ? -5.372 0.607 21.760 1.00 65.94 159 THR A N 1
ATOM 1268 C CA . THR A 1 159 ? -5.216 1.706 20.788 1.00 65.94 159 THR A CA 1
ATOM 1269 C C . THR A 1 159 ? -5.535 3.066 21.416 1.00 65.94 159 THR A C 1
ATOM 1271 O O . THR A 1 159 ? -4.784 4.025 21.247 1.00 65.94 159 THR A O 1
ATOM 1274 N N . VAL A 1 160 ? -6.624 3.153 22.188 1.00 69.19 160 VAL A N 1
ATOM 1275 C CA . VAL A 1 160 ? -7.010 4.370 22.916 1.00 69.19 160 VAL A CA 1
ATOM 1276 C C . VAL A 1 160 ? -5.955 4.730 23.961 1.00 69.19 160 VAL A C 1
ATOM 1278 O O . VAL A 1 160 ? -5.553 5.886 24.031 1.00 69.19 160 VAL A O 1
ATOM 1281 N N . ASN A 1 161 ? -5.439 3.762 24.719 1.00 70.62 161 ASN A N 1
ATOM 1282 C CA . ASN A 1 161 ? -4.392 4.000 25.712 1.00 70.62 161 ASN A CA 1
ATOM 1283 C C . ASN A 1 161 ? -3.076 4.443 25.066 1.00 70.62 161 ASN A C 1
ATOM 1285 O O . ASN A 1 161 ? -2.382 5.292 25.624 1.00 70.62 161 ASN A O 1
ATOM 1289 N N . GLU A 1 162 ? -2.728 3.920 23.889 1.00 75.88 162 GLU A N 1
ATOM 1290 C CA . GLU A 1 162 ? -1.568 4.409 23.145 1.00 75.88 162 GLU A CA 1
ATOM 1291 C C . GLU A 1 162 ? -1.773 5.837 22.638 1.00 75.88 162 GLU A C 1
ATOM 1293 O O . GLU A 1 162 ? -0.866 6.657 22.789 1.00 75.88 162 GLU A O 1
ATOM 1298 N N . MET A 1 163 ? -2.956 6.170 22.112 1.00 75.19 163 MET A N 1
ATOM 1299 C CA . MET A 1 163 ? -3.282 7.541 21.702 1.00 75.19 163 MET A CA 1
ATOM 1300 C C . MET A 1 163 ? -3.246 8.514 22.886 1.00 75.19 163 MET A C 1
ATOM 1302 O O . MET A 1 163 ? -2.617 9.566 22.781 1.00 75.19 163 MET A O 1
ATOM 1306 N N . VAL A 1 164 ? -3.839 8.148 24.027 1.00 75.94 164 VAL A N 1
ATOM 1307 C CA . VAL A 1 164 ? -3.776 8.933 25.273 1.00 75.94 164 VAL A CA 1
ATOM 1308 C C . VAL A 1 164 ? -2.323 9.129 25.700 1.00 75.94 164 VAL A C 1
ATOM 1310 O O . VAL A 1 164 ? -1.902 10.255 25.953 1.00 75.94 164 VAL A O 1
ATOM 1313 N N . ARG A 1 165 ? -1.509 8.065 25.678 1.00 76.88 165 ARG A N 1
ATOM 1314 C CA . ARG A 1 165 ? -0.085 8.152 26.022 1.00 76.88 165 ARG A CA 1
ATOM 1315 C C . ARG A 1 165 ? 0.675 9.094 25.089 1.00 76.88 165 ARG A C 1
ATOM 1317 O O . ARG A 1 165 ? 1.506 9.859 25.570 1.00 76.88 165 ARG A O 1
ATOM 1324 N N . LEU A 1 166 ? 0.421 9.059 23.780 1.00 79.81 166 LEU A N 1
ATOM 1325 C CA . LEU A 1 166 ? 1.064 9.961 22.816 1.00 79.81 166 LEU A CA 1
ATOM 1326 C C . LEU A 1 166 ? 0.670 11.426 23.050 1.00 79.81 166 LEU A C 1
ATOM 1328 O O . LEU A 1 166 ? 1.526 12.304 22.959 1.00 79.81 166 LEU A O 1
ATOM 1332 N N . ILE A 1 167 ? -0.592 11.683 23.397 1.00 82.62 167 ILE A N 1
ATOM 1333 C CA . ILE A 1 167 ? -1.099 13.027 23.704 1.00 82.62 167 ILE A CA 1
ATOM 1334 C C . ILE A 1 167 ? -0.484 13.558 25.007 1.00 82.62 167 ILE A C 1
ATOM 1336 O O . ILE A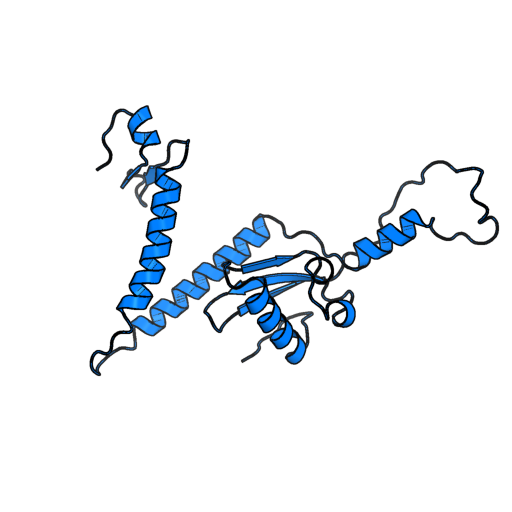 1 167 ? 0.005 14.691 25.038 1.00 82.62 167 ILE A O 1
ATOM 1340 N N . ASP A 1 168 ? -0.440 12.737 26.058 1.00 78.38 168 ASP A N 1
ATOM 1341 C CA . ASP A 1 168 ? 0.086 13.132 27.371 1.00 78.38 168 ASP A CA 1
ATOM 1342 C C . ASP A 1 168 ? 1.605 13.305 27.397 1.00 78.38 168 ASP A C 1
ATOM 1344 O O . ASP A 1 168 ? 2.119 14.171 28.105 1.00 78.38 168 ASP A O 1
ATOM 1348 N N . THR A 1 169 ? 2.336 12.507 26.615 1.00 79.00 169 THR A N 1
ATOM 1349 C CA . THR A 1 169 ? 3.809 12.564 26.553 1.00 79.00 169 THR A CA 1
ATOM 1350 C C . THR A 1 169 ? 4.345 13.573 25.540 1.00 79.00 169 THR A C 1
ATOM 1352 O O . THR A 1 169 ? 5.559 13.784 25.468 1.00 79.00 169 THR A O 1
ATOM 1355 N N . ALA A 1 170 ? 3.472 14.224 24.769 1.00 86.62 170 ALA A N 1
ATOM 1356 C CA . ALA A 1 170 ? 3.880 15.235 23.808 1.00 86.62 170 ALA A CA 1
ATOM 1357 C C . ALA A 1 170 ? 4.542 16.437 24.505 1.00 86.62 170 ALA A C 1
ATOM 1359 O O . ALA A 1 170 ? 4.005 17.033 25.437 1.00 86.62 170 ALA A O 1
ATOM 1360 N N . ALA A 1 171 ? 5.699 16.859 23.988 1.00 87.62 171 ALA A N 1
ATOM 1361 C CA . ALA A 1 171 ? 6.438 18.020 24.492 1.00 87.62 171 ALA A CA 1
ATOM 1362 C C . ALA A 1 171 ? 5.811 19.380 24.104 1.00 87.62 171 ALA A C 1
ATOM 1364 O O . ALA A 1 171 ? 6.394 20.431 24.375 1.00 87.62 171 ALA A O 1
ATOM 1365 N N . VAL A 1 172 ? 4.640 19.369 23.460 1.00 89.31 172 VAL A N 1
ATOM 1366 C CA . VAL A 1 172 ? 3.907 20.551 22.989 1.00 89.31 172 VAL A CA 1
ATOM 1367 C C . VAL A 1 172 ? 2.496 20.588 23.595 1.00 89.31 172 VAL A C 1
ATOM 1369 O O . VAL A 1 172 ? 1.937 19.524 23.869 1.00 89.31 172 VAL A O 1
ATOM 1372 N N . PRO A 1 173 ? 1.902 21.777 23.817 1.00 89.81 173 PRO A N 1
ATOM 1373 C CA . PRO A 1 173 ? 0.509 21.898 24.249 1.00 89.81 173 PRO A CA 1
ATOM 1374 C C . PRO A 1 173 ? -0.463 21.320 23.214 1.00 89.81 173 PRO A C 1
ATOM 1376 O O . PRO A 1 173 ? -0.453 21.742 22.058 1.00 89.81 173 PRO A O 1
ATOM 1379 N N . ILE A 1 174 ? -1.319 20.391 23.639 1.00 90.94 174 ILE A N 1
ATOM 1380 C CA . ILE A 1 174 ? -2.383 19.799 22.816 1.00 90.94 174 ILE A CA 1
ATOM 1381 C C . ILE A 1 174 ? -3.715 19.981 23.544 1.00 90.94 174 ILE A C 1
ATOM 1383 O O . ILE A 1 174 ? -3.794 19.735 24.748 1.00 90.94 174 ILE A O 1
ATOM 1387 N N . PHE A 1 175 ? -4.756 20.385 22.815 1.00 90.25 175 PHE A N 1
ATOM 1388 C CA . PHE A 1 175 ? -6.133 20.433 23.302 1.00 90.25 175 PHE A CA 1
ATOM 1389 C C . PHE A 1 175 ? -7.110 19.969 22.217 1.00 90.25 175 PHE A C 1
ATOM 1391 O O . PHE A 1 175 ? -6.872 20.169 21.025 1.00 90.25 175 PHE A O 1
ATOM 1398 N N . ALA A 1 176 ? -8.197 19.332 22.638 1.00 85.38 176 ALA A N 1
ATOM 1399 C CA . ALA A 1 176 ? -9.285 18.876 21.788 1.00 85.38 176 ALA A CA 1
ATOM 1400 C C . ALA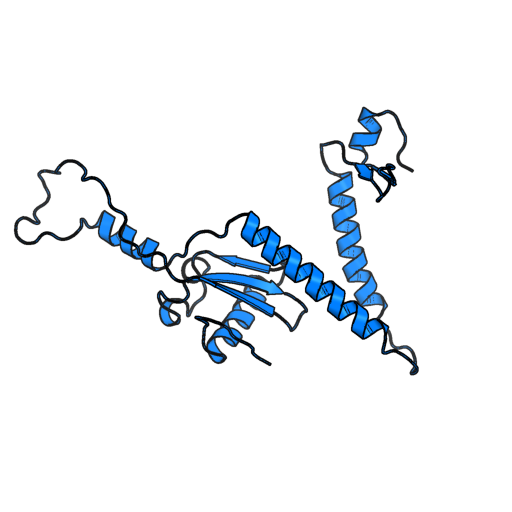 A 1 176 ? -10.463 19.852 21.873 1.00 85.38 176 ALA A C 1
ATOM 1402 O O . ALA A 1 176 ? -10.709 20.448 22.923 1.00 85.38 176 ALA A O 1
ATOM 1403 N N . VAL A 1 177 ? -11.181 20.017 20.760 1.00 89.94 177 VAL A N 1
ATOM 1404 C CA . VAL A 1 177 ? -12.402 20.826 20.679 1.00 89.94 177 VAL A CA 1
ATOM 1405 C C . VAL A 1 177 ? -13.551 19.995 20.130 1.00 89.94 177 VAL A C 1
ATOM 1407 O O . VAL A 1 177 ? -13.349 19.116 19.290 1.00 89.94 177 VAL A O 1
ATOM 1410 N N . ASP A 1 178 ? -14.763 20.270 20.596 1.00 87.38 178 ASP A N 1
ATOM 1411 C CA . ASP A 1 178 ? -15.974 19.691 20.026 1.00 87.38 178 ASP A CA 1
ATOM 1412 C C . ASP A 1 178 ? -16.435 20.428 18.750 1.00 87.38 178 ASP A C 1
ATOM 1414 O O . ASP A 1 178 ? -15.829 21.402 18.297 1.00 87.38 178 ASP A O 1
ATOM 1418 N N . ALA A 1 179 ? -17.548 19.972 18.165 1.00 89.31 179 ALA A N 1
ATOM 1419 C CA . ALA A 1 179 ? -18.134 20.573 16.964 1.00 89.31 179 ALA A CA 1
ATOM 1420 C C . ALA A 1 179 ? -18.607 22.030 17.154 1.00 89.31 179 ALA A C 1
ATOM 1422 O O . ALA A 1 179 ? -18.859 22.724 16.170 1.00 89.31 179 ALA A O 1
ATOM 1423 N N . SER A 1 180 ? -18.738 22.494 18.398 1.00 87.44 180 SER A N 1
ATOM 1424 C CA . SER A 1 180 ? -19.076 23.875 18.745 1.00 87.44 180 SER A CA 1
ATOM 1425 C C . SER A 1 180 ? -17.846 24.743 19.040 1.00 87.44 180 SER A C 1
ATOM 1427 O O . SER A 1 180 ? -17.987 25.940 19.288 1.00 87.44 180 SER A O 1
ATOM 1429 N N . GLY A 1 181 ? -16.639 24.169 18.961 1.00 86.75 181 GLY A N 1
ATOM 1430 C CA . GLY A 1 181 ? -15.378 24.852 19.239 1.00 86.75 181 GLY A CA 1
ATOM 1431 C C . GLY A 1 181 ? -15.054 24.965 20.729 1.00 86.75 181 GLY A C 1
ATOM 1432 O O . GLY A 1 181 ? -14.166 25.735 21.097 1.00 86.75 181 GLY A O 1
ATOM 1433 N N . VAL A 1 182 ? -15.761 24.230 21.591 1.00 90.75 182 VAL A N 1
ATOM 1434 C CA . VAL A 1 182 ? -15.509 24.216 23.036 1.00 90.75 182 VAL A CA 1
ATOM 1435 C C . VAL A 1 182 ? -14.422 23.196 23.346 1.00 90.75 182 VAL A C 1
ATOM 1437 O O . VAL A 1 182 ? -14.463 22.067 22.860 1.00 90.75 182 VAL A O 1
ATOM 1440 N N . ILE A 1 183 ? -13.446 23.602 24.161 1.00 87.38 183 ILE A N 1
ATOM 1441 C CA . ILE A 1 183 ? -12.350 22.731 24.586 1.00 87.38 183 ILE A CA 1
ATOM 1442 C C . ILE A 1 183 ? -12.896 21.656 25.529 1.00 87.38 183 ILE A C 1
ATOM 1444 O O . ILE A 1 183 ? -13.529 21.983 26.530 1.00 87.38 183 ILE A O 1
ATOM 1448 N N . ASN A 1 184 ? -12.642 20.388 25.210 1.00 86.19 184 ASN A N 1
ATOM 1449 C CA . ASN A 1 184 ? -13.158 19.231 25.952 1.00 86.19 184 ASN A CA 1
ATOM 1450 C C . ASN A 1 184 ? -12.065 18.257 26.430 1.00 86.19 184 ASN A C 1
ATOM 1452 O O . ASN A 1 184 ? -12.380 17.214 26.993 1.00 86.19 184 ASN A O 1
ATOM 1456 N N . GLY A 1 185 ? -10.791 18.598 26.226 1.00 85.06 185 GLY A N 1
ATOM 1457 C CA . GLY A 1 185 ? -9.651 17.861 26.764 1.00 85.06 185 GLY A CA 1
ATOM 1458 C C . GLY A 1 185 ? -8.332 18.559 26.445 1.00 85.06 185 GLY A C 1
ATOM 1459 O O . GLY A 1 185 ? -8.235 19.271 25.443 1.00 85.06 185 GLY A O 1
ATOM 1460 N N . TRP A 1 186 ? -7.310 18.371 27.278 1.00 89.19 186 TRP A N 1
ATOM 1461 C CA . TRP A 1 186 ? -5.959 18.887 27.036 1.00 89.19 186 TRP A CA 1
ATOM 1462 C C . TRP A 1 186 ? -4.887 18.040 27.724 1.00 89.19 186 TRP A C 1
ATOM 1464 O O . TRP A 1 186 ? -5.175 17.326 28.680 1.00 89.19 186 TRP A O 1
ATOM 1474 N N . ASN A 1 187 ? -3.641 18.125 27.252 1.00 89.25 187 ASN A N 1
ATOM 1475 C CA . ASN A 1 187 ? -2.520 17.378 27.827 1.00 89.25 187 ASN A CA 1
ATOM 1476 C C . ASN A 1 187 ? -1.824 18.117 28.986 1.00 89.25 187 ASN A C 1
ATOM 1478 O O . ASN A 1 187 ? -2.038 19.308 29.227 1.00 89.25 187 ASN A O 1
ATOM 1482 N N . SER A 1 188 ? -0.910 17.422 29.670 1.00 87.31 188 SER A N 1
ATOM 1483 C CA . SE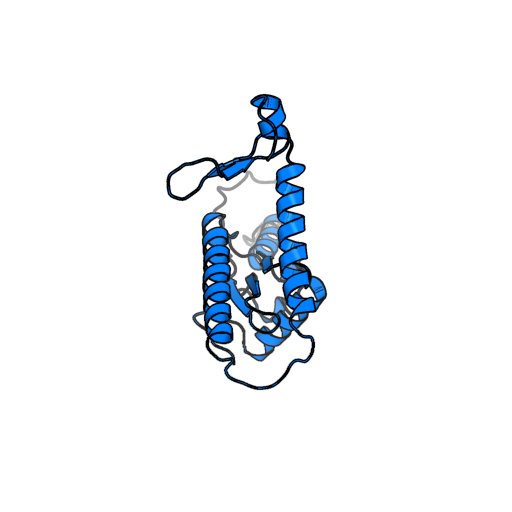R A 1 188 ? -0.125 17.993 30.778 1.00 87.31 188 SER A CA 1
ATOM 1484 C C . SER A 1 188 ? 0.669 19.247 30.380 1.00 87.31 188 SER A C 1
ATOM 1486 O O . SER A 1 188 ? 0.801 20.176 31.179 1.00 87.31 188 SER A O 1
ATOM 1488 N N . LYS A 1 189 ? 1.167 19.322 29.135 1.00 88.75 189 LYS A N 1
ATOM 1489 C CA . LYS A 1 189 ? 1.910 20.501 28.667 1.00 88.75 189 LYS A CA 1
ATOM 1490 C C . LYS A 1 189 ? 1.008 21.721 28.473 1.00 88.75 189 LYS A C 1
ATOM 1492 O O . LYS A 1 189 ? 1.425 22.839 28.770 1.00 88.75 189 LYS A O 1
ATOM 1497 N N . ALA A 1 190 ? -0.224 21.526 28.011 1.00 89.19 190 ALA A N 1
ATOM 1498 C CA . ALA A 1 190 ? -1.226 22.582 27.927 1.00 89.19 190 ALA A CA 1
ATOM 1499 C C . ALA A 1 190 ? -1.647 23.075 29.318 1.00 89.19 190 ALA A C 1
ATOM 1501 O O . ALA A 1 190 ? -1.742 24.286 29.521 1.00 89.19 190 ALA A O 1
ATOM 1502 N N . ALA A 1 191 ? -1.802 22.174 30.290 1.00 88.56 191 ALA A N 1
ATOM 1503 C CA . ALA A 1 191 ? -2.061 22.536 31.685 1.00 88.56 191 ALA A CA 1
ATOM 1504 C C . ALA A 1 191 ? -0.920 23.370 32.298 1.00 88.56 191 ALA A C 1
ATOM 1506 O O . ALA A 1 191 ? -1.171 24.399 32.921 1.00 88.56 191 ALA A O 1
ATOM 1507 N N . GLU A 1 192 ? 0.341 22.993 32.062 1.00 87.88 192 GLU A N 1
ATOM 1508 C CA . GLU A 1 192 ? 1.515 23.749 32.531 1.00 87.88 192 GLU A CA 1
ATOM 1509 C C . GLU A 1 192 ? 1.546 25.181 31.971 1.00 87.88 192 GLU A C 1
ATOM 1511 O O . GLU A 1 192 ? 1.813 26.132 32.703 1.00 87.88 192 GLU A O 1
ATOM 1516 N N . VAL A 1 193 ? 1.265 25.341 30.673 1.00 89.25 193 VAL A N 1
ATOM 1517 C CA . VAL A 1 193 ? 1.320 26.645 29.992 1.00 89.25 193 VAL A CA 1
ATOM 1518 C C . VAL A 1 193 ? 0.131 27.536 30.359 1.00 89.25 193 VAL A C 1
ATOM 1520 O O . VAL A 1 193 ? 0.286 28.753 30.456 1.00 89.25 193 VAL A O 1
ATOM 1523 N N . THR A 1 194 ? -1.053 26.954 30.553 1.00 86.81 194 THR A N 1
ATOM 1524 C CA . THR A 1 194 ? -2.285 27.704 30.856 1.00 86.81 194 THR A CA 1
ATOM 1525 C C . THR A 1 194 ? -2.513 27.922 32.351 1.00 86.81 194 THR A C 1
ATOM 1527 O O . THR A 1 194 ? -3.249 28.833 32.724 1.00 86.81 194 THR A O 1
ATOM 1530 N N . GLY A 1 195 ? -1.892 27.110 33.210 1.00 86.00 195 GLY A N 1
ATOM 1531 C CA . GLY A 1 195 ? -2.126 27.102 34.654 1.00 86.00 195 GLY A CA 1
ATOM 1532 C C . GLY A 1 195 ? -3.461 26.471 35.071 1.00 86.00 195 GLY A C 1
ATOM 1533 O O . GLY A 1 195 ? -3.849 26.603 36.231 1.00 86.00 195 GLY A O 1
ATOM 1534 N N . LEU A 1 196 ? -4.171 25.812 34.150 1.00 81.94 196 LEU A N 1
ATOM 1535 C CA . LEU A 1 196 ? -5.448 25.141 34.403 1.00 81.94 196 LEU A CA 1
ATOM 1536 C C . LEU A 1 196 ? -5.218 23.640 34.630 1.00 81.94 196 LEU A C 1
ATOM 1538 O O . LEU A 1 196 ? -4.441 23.011 33.917 1.00 81.94 196 LEU A O 1
ATOM 1542 N N . ALA A 1 197 ? -5.872 23.064 35.641 1.00 73.88 197 ALA A N 1
ATOM 1543 C CA . ALA A 1 197 ? -5.716 21.650 35.985 1.00 73.88 197 ALA A CA 1
ATOM 1544 C C . ALA A 1 197 ? -6.385 20.739 34.943 1.00 73.88 197 ALA A C 1
ATOM 1546 O O . ALA A 1 197 ? -7.463 21.057 34.463 1.00 73.88 197 ALA A O 1
ATOM 1547 N N . VAL A 1 198 ? -5.757 19.608 34.610 1.00 67.31 198 VAL A N 1
ATOM 1548 C CA . VAL A 1 198 ? -6.375 18.554 33.785 1.00 67.31 198 VAL A CA 1
ATOM 1549 C C . VAL A 1 198 ? -7.528 17.931 34.584 1.00 67.31 198 VAL A C 1
ATOM 1551 O O . VAL A 1 198 ? -7.270 17.388 35.660 1.00 67.31 198 VAL A O 1
ATOM 1554 N N . GLU A 1 199 ? -8.768 18.055 34.099 1.00 55.53 199 GLU A N 1
ATOM 1555 C CA . GLU A 1 199 ? -9.940 17.306 34.600 1.00 55.53 199 GLU A CA 1
ATOM 1556 C C . GLU A 1 199 ? -10.139 16.004 33.820 1.00 55.53 199 GLU A C 1
ATOM 1558 O O . GLU A 1 199 ? -9.980 16.030 32.577 1.00 55.53 199 GLU A O 1
#

Radius of gyration: 25.09 Å; chains: 1; bounding box: 71×44×68 Å

Organism: Cardamine bellidifolia (NCBI:txid109591)

Sequence (199 aa):
KLWSLGVTPTETQIRDLIDWVLKSHGGNTGFTTESLMESGYPDASVLGESICGMAAVYITEKDFLFWFRSSNAKEIKWGGARHDPNDRDGKRMHPRSSFKAFMEIVRWKSMPWDDMEMDAINSLQLIIKGSLQEEHSKTVENVPFVDNRVQKVDELCVTVNEMVRLIDTAAVPIFAVDASGVINGWNSKAAEVTGLAVE

pLDDT: mean 76.35, std 16.74, range [34.69, 95.75]

InterPro domains:
  IPR000014 PAS domain [PS50112] (159-199)
  IPR001294 Phytochrome [PR01033] (63-82)
  IPR001294 Phytochrome [PR01033] (95-113)
  IPR001294 Phytochrome [PR01033] (162-178)
  IPR001294 Phytochrome [PR01033] (181-196)
  IPR013515 Phytochrome, central region [PF00360] (1-135)
  IPR013767 PAS fold [PF00989] (162-198)
  IPR029016 GAF-like domain superfamily [G3DSA:3.30.450.40] (73-108)
  IPR035965 PAS domain superfamily [SSF55785] (165-198)
  IPR043150 Phytochrome, PHY domain superfamily [G3DSA:3.30.450.270] (1-125)

Foldseek 3Di:
DDDDDDQDDDPVVVVLVLVVCCVPPVVDQWDWDQACVVVPPPCLVVSFQAFGIKIWGDLDPPDIDMDTFGQPLDDDDDPDDDDDPPPPPVPDDDDPPVVVVVSVVSSRGGPDQDPVNVVVVVVVSVVSSVVVVVVVVVPDDDDDDDDPPVVVVVVVVVVVVVVVVCQQPDPDKDFDADPVRHTDFIYPNVCVVVVNDGD

Secondary structure (DSSP, 8-state):
-----SS---HHHHHHHHHHHHHHHTTSSEEEES-TTTTT-TTHHHHGGG--EEEEEESSSS-EEEEEE-B---------PPPPTT---TTS----HHHHHHHHHHHT-BPPPPHHHHHHHHHHHHHHHHHHHHHHHSS--S----S-HHHHHHHHHHHHHHHHHHHHH-SS--EEE-TTS-EEEE-HHHHHHH-PPP-